Protein 6DX5 (pdb70)

InterPro domains:
  IPR003323 OTU domain [PS50802] (26-181)
  IPR007099 RNA-directed RNA polymerase, negative-strand RNA virus [PS50525] (2360-2574)
  IPR007322 RNA-dependent RNA polymerase, bunyaviral [PF04196] (2074-2712)
  IPR038765 Papain-like cysteine peptidase superfamily [SSF54001] (25-179)
  IPR049605 RNA-directed RNA polymerase L, OTU domain [cd21880] (5-181)

Radius of gyration: 25.09 Å; Cα contacts (8 Å, |Δi|>4): 614; chains: 2; bounding box: 52×46×84 Å

Nearest PDB structures (foldseek):
  6dx5-assembly1_A-2  TM=1.004E+00  e=1.292E-35  Farallon virus
  6dx2-assembly2_B  TM=9.574E-01  e=2.293E-17  Orthonairovirus khani
  6oar-assembly3_E  TM=8.774E-01  e=1.057E-15  Kupe virus
  5v5g-assembly1_A  TM=8.610E-01  e=1.126E-15  Crimean-Congo hemorrhagic fever virus strain IbAr10200
  6dx3-assembly1_A  TM=8.814E-01  e=4.040E-14  Taggert virus

Structure (mmCIF, N/CA/C/O backbone):
data_6DX5
#
_entry.id   6DX5
#
_cell.length_a   70.276
_cell.length_b   70.276
_cell.length_c   176.258
_cell.angle_alpha   90.00
_cell.angle_beta   90.00
_cell.angle_gamma   90.00
#
_symmetry.space_group_name_H-M   'P 41 21 2'
#
loop_
_entity.id
_entity.type
_entity.pdbx_description
1 polymer 'RNA-dependent RNA polymerase'
2 non-polymer 2,3-DIHYDROXY-1,4-DITHIOBUTANE
3 water water
#
loop_
_atom_site.group_PDB
_atom_site.id
_atom_site.type_symbol
_atom_site.label_atom_id
_atom_site.label_alt_id
_atom_site.label_comp_id
_atom_site.label_asym_id
_atom_site.label_entity_id
_atom_site.label_seq_id
_atom_site.pdbx_PDB_ins_code
_atom_site.Cartn_x
_atom_site.Cartn_y
_atom_site.Cartn_z
_atom_site.occupancy
_atom_site.B_iso_or_equiv
_atom_site.auth_seq_id
_atom_site.auth_comp_id
_atom_site.auth_asym_id
_atom_site.auth_atom_id
_atom_site.pdbx_PDB_model_num
ATOM 1 N N . GLU A 1 2 ? -23.460 37.105 -17.435 1.00 101.64 2 GLU B N 1
ATOM 2 C CA . GLU A 1 2 ? -22.492 37.777 -16.565 1.00 104.15 2 GLU B CA 1
ATOM 3 C C . GLU A 1 2 ? -22.668 37.429 -15.075 1.00 101.10 2 GLU B C 1
ATOM 4 O O . GLU A 1 2 ? -21.702 37.024 -14.415 1.00 89.69 2 GLU B O 1
ATOM 10 N N . ASP A 1 3 ? -23.891 37.602 -14.554 1.00 109.18 3 ASP B N 1
ATOM 11 C CA . ASP A 1 3 ? -24.187 37.401 -13.133 1.00 104.79 3 ASP B CA 1
ATOM 12 C C . ASP A 1 3 ? -24.547 35.940 -12.879 1.00 92.78 3 ASP B C 1
ATOM 13 O O . ASP A 1 3 ? -25.562 35.441 -13.379 1.00 98.48 3 ASP B O 1
ATOM 18 N N . ILE A 1 4 ? -23.710 35.270 -12.101 1.00 77.97 4 ILE B N 1
ATOM 19 C CA . ILE A 1 4 ? -23.844 33.856 -11.779 1.00 73.90 4 ILE B CA 1
ATOM 20 C C . ILE A 1 4 ? -24.360 33.724 -10.353 1.00 74.40 4 ILE B C 1
ATOM 21 O O . ILE A 1 4 ? -23.906 34.447 -9.456 1.00 70.92 4 ILE B O 1
ATOM 26 N N . ASN A 1 5 ? -25.292 32.799 -10.128 1.00 73.99 5 ASN B N 1
ATOM 27 C CA . ASN A 1 5 ? -25.787 32.569 -8.781 1.00 72.32 5 ASN B CA 1
ATOM 28 C C . ASN A 1 5 ? -25.071 31.349 -8.201 1.00 63.49 5 ASN B C 1
ATOM 29 O O . ASN A 1 5 ? -25.178 30.230 -8.713 1.00 60.91 5 ASN B O 1
ATOM 34 N N . TRP A 1 6 ? -24.301 31.597 -7.160 1.00 52.81 6 TRP B N 1
ATOM 35 C CA . TRP A 1 6 ? -23.468 30.610 -6.512 1.00 46.47 6 TRP B CA 1
ATOM 36 C C . TRP A 1 6 ? -24.235 29.994 -5.352 1.00 48.77 6 TRP B C 1
ATOM 37 O O . TRP A 1 6 ? -24.871 30.717 -4.579 1.00 59.53 6 TRP B O 1
ATOM 48 N N . GLN A 1 7 ? -24.202 28.666 -5.250 1.00 55.75 7 GLN B N 1
ATOM 49 C CA . GLN A 1 7 ? -24.818 27.936 -4.148 1.00 60.86 7 GLN B CA 1
ATOM 50 C C . GLN A 1 7 ? -23.730 27.495 -3.186 1.00 57.08 7 GLN B C 1
ATOM 51 O O . GLN A 1 7 ? -22.722 26.918 -3.622 1.00 49.26 7 GLN B O 1
ATOM 57 N N . LEU A 1 8 ? -23.920 27.762 -1.888 1.00 54.54 8 LEU B N 1
ATOM 58 C CA . LEU A 1 8 ? -22.955 27.263 -0.919 1.00 45.23 8 LEU B CA 1
ATOM 59 C C . LEU A 1 8 ? -22.943 25.742 -0.977 1.00 45.81 8 LEU B C 1
ATOM 60 O O . LEU A 1 8 ? -23.977 25.082 -1.110 1.00 54.97 8 LEU B O 1
ATOM 65 N N . PHE A 1 9 ? -21.762 25.187 -0.911 1.00 43.98 9 PHE B N 1
ATOM 66 C CA . PHE A 1 9 ? -21.555 23.776 -1.172 1.00 48.65 9 PHE B CA 1
ATOM 67 C C . PHE A 1 9 ? -20.637 23.149 -0.137 1.00 48.45 9 PHE B C 1
ATOM 68 O O . PHE A 1 9 ? -20.582 21.924 -0.030 1.00 49.82 9 PHE B O 1
ATOM 76 N N . GLY A 1 10 ? -19.929 23.952 0.635 1.00 51.00 10 GLY B N 1
ATOM 77 C CA . GLY A 1 10 ? -19.021 23.492 1.655 1.00 49.56 10 GLY B CA 1
ATOM 78 C C . GLY A 1 10 ? -18.438 24.737 2.294 1.00 38.81 10 GLY B C 1
ATOM 79 O O . GLY A 1 10 ? -18.749 25.867 1.882 1.00 40.91 10 GLY B O 1
ATOM 80 N N . PRO A 1 11 ? -17.583 24.580 3.290 1.00 38.09 11 PRO B N 1
ATOM 81 C CA . PRO A 1 11 ? -17.025 25.778 3.941 1.00 39.95 11 PRO B CA 1
ATOM 82 C C . PRO A 1 11 ? -16.193 26.570 2.929 1.00 40.48 11 PRO B C 1
ATOM 83 O O . PRO A 1 11 ? -15.250 26.040 2.308 1.00 34.91 11 PRO B O 1
ATOM 87 N N . ASN A 1 12 ? -16.603 27.834 2.690 1.00 36.28 12 ASN B N 1
ATOM 88 C CA . ASN A 1 12 ? -15.933 28.712 1.732 1.00 33.51 12 ASN B CA 1
ATOM 89 C C . ASN A 1 12 ? -15.947 28.121 0.315 1.00 34.12 12 ASN B C 1
ATOM 90 O O . ASN A 1 12 ? -15.063 28.412 -0.492 1.00 33.54 12 ASN B O 1
ATOM 95 N N . LEU A 1 13 ? -16.923 27.271 -0.026 1.00 32.35 13 LEU B N 1
ATOM 96 C CA . LEU A 1 13 ? -16.943 26.564 -1.315 1.00 33.57 13 LEU B CA 1
ATOM 97 C C . LEU A 1 13 ? -18.322 26.677 -1.963 1.00 34.83 13 LEU B C 1
ATOM 98 O O . LEU A 1 13 ? -19.343 26.334 -1.346 1.00 38.88 13 LEU B O 1
ATOM 103 N N . TYR A 1 14 ? -18.338 27.147 -3.203 1.00 34.01 14 TYR B N 1
ATOM 104 C CA . TYR A 1 14 ? -19.558 27.433 -3.949 1.00 36.38 14 TYR B CA 1
ATOM 105 C C . TYR A 1 14 ? -19.570 26.652 -5.249 1.00 39.57 14 TYR B C 1
ATOM 106 O O . TYR A 1 14 ? -18.530 26.287 -5.800 1.00 34.59 14 TYR B O 1
ATOM 115 N N . THR A 1 15 ? -20.770 26.420 -5.739 1.00 47.81 15 THR B N 1
ATOM 116 C CA . THR A 1 15 ? -20.963 25.747 -6.998 1.00 47.87 15 THR B CA 1
ATOM 117 C C . THR A 1 15 ? -22.036 26.500 -7.771 1.00 47.95 15 THR B C 1
ATOM 118 O O . THR A 1 15 ? -22.778 27.320 -7.215 1.00 44.54 15 THR B O 1
ATOM 122 N N . SER A 1 16 ? -22.074 26.230 -9.072 1.00 42.21 16 SER B N 1
ATOM 123 C CA . SER A 1 16 ? -23.024 26.858 -9.962 1.00 44.19 16 SER B CA 1
ATOM 124 C C . SER A 1 16 ? -23.214 25.969 -11.188 1.00 45.97 16 SER B C 1
ATOM 125 O O . SER A 1 16 ? -22.295 25.268 -11.630 1.00 42.89 16 SER B O 1
ATOM 128 N N . MET A 1 17 ? -24.430 25.996 -11.720 1.00 52.18 17 MET B N 1
ATOM 129 C CA . MET A 1 17 ? -24.745 25.286 -12.947 1.00 57.14 17 MET B CA 1
ATOM 130 C C . MET A 1 17 ? -24.858 26.230 -14.136 1.00 54.21 17 MET B C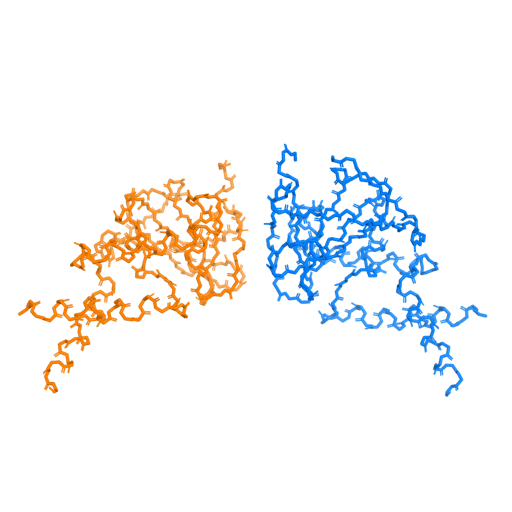 1
ATOM 131 O O . MET A 1 17 ? -25.503 25.899 -15.132 1.00 57.99 17 MET B O 1
ATOM 136 N N . VAL A 1 18 ? -24.234 27.401 -14.041 1.00 48.78 18 VAL B N 1
ATOM 137 C CA . VAL A 1 18 ? -24.114 28.281 -15.183 1.00 54.42 18 VAL B CA 1
ATOM 138 C C . VAL A 1 18 ? -23.344 27.556 -16.287 1.00 57.99 18 VAL B C 1
ATOM 139 O O . VAL A 1 18 ? -22.315 26.912 -16.042 1.00 64.15 18 VAL B O 1
ATOM 143 N N . LYS A 1 19 ? -23.860 27.628 -17.510 1.00 53.93 19 LYS B N 1
ATOM 144 C CA . LYS A 1 19 ? -23.309 26.870 -18.620 1.00 56.75 19 LYS B CA 1
ATOM 145 C C . LYS A 1 19 ? -22.860 27.847 -19.691 1.00 68.75 19 LYS B C 1
ATOM 146 O O . LYS A 1 19 ? -23.647 28.660 -20.187 1.00 76.33 19 LYS B O 1
ATOM 152 N N . ILE A 1 20 ? -21.582 27.773 -20.019 1.00 65.19 20 ILE B N 1
ATOM 153 C CA . ILE A 1 20 ? -20.909 28.729 -20.874 1.00 64.76 20 ILE B CA 1
ATOM 154 C C . ILE A 1 20 ? -19.988 27.945 -21.808 1.00 62.36 20 ILE B C 1
ATOM 155 O O . ILE A 1 20 ? -19.740 26.748 -21.622 1.00 59.04 20 ILE B O 1
ATOM 160 N N . ALA A 1 21 ? -19.552 28.619 -22.874 1.00 57.73 21 ALA B N 1
ATOM 161 C CA . ALA A 1 21 ? -18.361 28.254 -23.614 1.00 50.41 21 ALA B CA 1
ATOM 162 C C . ALA A 1 21 ? -17.187 29.081 -23.076 1.00 48.27 21 ALA B C 1
ATOM 163 O O . ALA A 1 21 ? -17.198 30.315 -23.186 1.00 54.54 21 ALA B O 1
ATOM 165 N N . ILE A 1 22 ? -16.158 28.414 -22.551 1.00 37.10 22 ILE B N 1
ATOM 166 C CA . ILE A 1 22 ? -14.961 29.099 -22.017 1.00 30.26 22 ILE B CA 1
ATOM 167 C C . ILE A 1 22 ? -14.299 30.037 -23.036 1.00 38.07 22 ILE B C 1
ATOM 168 O O . ILE A 1 22 ? -13.975 31.175 -22.662 1.00 34.47 22 ILE B O 1
ATOM 173 N N . PRO A 1 23 ? -14.089 29.664 -24.312 1.00 42.00 23 PRO B N 1
ATOM 174 C CA . PRO A 1 23 ? -13.355 30.584 -25.209 1.00 46.56 23 PRO B CA 1
ATOM 175 C C . PRO A 1 23 ? -14.092 31.887 -25.508 1.00 47.54 23 PRO B C 1
ATOM 176 O O . PRO A 1 23 ? -13.455 32.838 -25.967 1.00 52.24 23 PRO B O 1
ATOM 180 N N . ASP A 1 24 ? -15.396 31.982 -25.235 1.00 45.64 24 ASP B N 1
ATOM 181 C CA . ASP A 1 24 ? -16.116 33.249 -25.389 1.00 51.37 24 ASP B CA 1
ATOM 182 C C . ASP A 1 24 ? -15.800 34.289 -24.309 1.00 50.55 24 ASP B C 1
ATOM 183 O O . ASP A 1 24 ? -16.152 35.456 -24.499 1.00 52.09 24 ASP B O 1
ATOM 188 N N . PHE A 1 25 ? -15.201 33.892 -23.175 1.00 41.84 25 PHE B N 1
ATOM 189 C CA . PHE A 1 25 ? -14.900 34.793 -22.059 1.00 42.02 25 PHE B CA 1
ATOM 190 C C . PHE A 1 25 ? -13.443 34.776 -21.621 1.00 36.61 25 PHE B C 1
ATOM 191 O O . PHE A 1 25 ? -13.001 35.748 -21.004 1.00 39.59 25 PHE B O 1
ATOM 199 N N . PHE A 1 26 ? -12.677 33.725 -21.921 1.00 35.02 26 PHE B N 1
ATOM 200 C CA . PHE A 1 26 ? -11.328 33.576 -21.407 1.00 27.80 26 PHE B CA 1
ATOM 201 C C . PHE A 1 26 ? -10.357 33.206 -22.514 1.00 32.66 26 PHE B C 1
ATOM 202 O O . PHE A 1 26 ? -10.701 32.514 -23.479 1.00 37.19 26 PHE B O 1
ATOM 210 N N . GLU A 1 27 ? -9.122 33.630 -22.338 1.00 30.89 27 GLU B N 1
ATOM 211 C CA . GLU A 1 27 ? -8.026 33.025 -23.063 1.00 30.63 27 GLU B CA 1
ATOM 212 C C . GLU A 1 27 ? -7.438 31.964 -22.132 1.00 28.81 27 GLU B C 1
ATOM 213 O O . GLU A 1 27 ? -7.403 32.143 -20.922 1.00 34.41 27 GLU B O 1
ATOM 219 N N . ARG A 1 28 ? -7.129 30.810 -22.676 1.00 27.16 28 ARG B N 1
ATOM 220 C CA . ARG A 1 28 ? -6.620 29.693 -21.901 1.00 21.87 28 ARG B CA 1
ATOM 221 C C . ARG A 1 28 ? -5.108 29.606 -22.120 1.00 24.02 28 ARG B C 1
ATOM 222 O O . ARG A 1 28 ? -4.628 29.718 -23.270 1.00 31.65 28 ARG B O 1
ATOM 230 N N . ILE A 1 29 ? -4.352 29.449 -21.040 1.00 23.58 29 ILE B N 1
ATOM 231 C CA . ILE A 1 29 ? -2.891 29.366 -21.105 1.00 22.98 29 ILE B CA 1
ATOM 232 C C . ILE A 1 29 ? -2.507 27.963 -20.660 1.00 23.85 29 ILE B C 1
ATOM 233 O O . ILE A 1 29 ? -2.795 27.558 -19.532 1.00 18.86 29 ILE B O 1
ATOM 238 N N . ARG A 1 30 ? -1.928 27.196 -21.580 1.00 25.57 30 ARG B N 1
ATOM 239 C CA . ARG A 1 30 ? -1.528 25.816 -21.300 1.00 23.34 30 ARG B CA 1
ATOM 240 C C . ARG A 1 30 ? -0.281 25.760 -20.432 1.00 22.52 30 ARG B C 1
ATOM 241 O O . ARG A 1 30 ? 0.668 26.509 -20.665 1.00 20.38 30 ARG B O 1
ATOM 249 N N . VAL A 1 31 ? -0.269 24.847 -19.447 1.00 22.93 31 VAL B N 1
ATOM 250 C CA . VAL A 1 31 ? 0.898 24.628 -18.588 1.00 23.88 31 VAL B CA 1
ATOM 251 C C . VAL A 1 31 ? 1.379 23.213 -18.845 1.00 25.75 31 VAL B C 1
ATOM 252 O O . VAL A 1 31 ? 0.686 22.425 -19.477 1.00 24.08 31 VAL B O 1
ATOM 256 N N . LYS A 1 32 ? 2.603 22.907 -18.400 1.00 22.26 32 LYS B N 1
ATOM 257 C CA . LYS A 1 32 ? 3.186 21.585 -18.641 1.00 28.25 32 LYS B CA 1
ATOM 258 C C . LYS A 1 32 ? 2.241 20.480 -18.163 1.00 33.32 32 LYS B C 1
ATOM 259 O O . LYS A 1 32 ? 1.595 20.620 -17.126 1.00 25.89 32 LYS B O 1
ATOM 265 N N . GLY A 1 33 ? 2.130 19.386 -18.933 1.00 34.72 33 GLY B N 1
ATOM 266 C CA . GLY A 1 33 ? 1.213 18.326 -18.540 1.00 32.16 33 GLY B CA 1
ATOM 267 C C . GLY A 1 33 ? 1.792 17.262 -17.609 1.00 34.93 33 GLY B C 1
ATOM 268 O O . GLY A 1 33 ? 1.796 16.082 -17.942 1.00 42.07 33 GLY B O 1
ATOM 269 N N . ASP A 1 34 ? 2.303 17.626 -16.460 1.00 33.63 34 ASP B N 1
ATOM 270 C CA . ASP A 1 34 ? 2.718 16.635 -15.470 1.00 36.88 34 ASP B CA 1
ATOM 271 C C . ASP A 1 34 ? 1.765 16.719 -14.267 1.00 34.38 34 ASP B C 1
ATOM 272 O O . ASP A 1 34 ? 0.732 17.408 -14.320 1.00 38.17 34 ASP B O 1
ATOM 277 N N . GLY A 1 35 ? 2.103 16.015 -13.183 1.00 33.22 35 GLY B N 1
ATOM 278 C CA . GLY A 1 35 ? 1.263 15.980 -11.991 1.00 28.91 35 GLY B CA 1
ATOM 279 C C . GLY A 1 35 ? 1.202 17.290 -11.221 1.00 36.53 35 GLY B C 1
ATOM 280 O O . GLY A 1 35 ? 0.349 17.424 -10.324 1.00 30.79 35 GLY B O 1
ATOM 281 N N . ASN A 1 36 ? 2.080 18.257 -11.552 1.00 32.70 36 ASN B N 1
ATOM 282 C CA . ASN A 1 36 ? 2.077 19.587 -10.931 1.00 27.56 36 ASN B CA 1
ATOM 283 C C . ASN A 1 36 ? 1.240 20.625 -11.691 1.00 22.73 36 ASN B C 1
ATOM 284 O O . ASN A 1 36 ? 1.315 21.821 -11.369 1.00 20.26 36 ASN B O 1
ATOM 289 N N . CYS A 1 37 ? 0.422 20.199 -12.667 1.00 18.95 37 CYS B N 1
ATOM 290 C CA . CYS A 1 37 ? -0.244 21.181 -13.524 1.00 18.82 37 CYS B CA 1
ATOM 291 C C . CYS A 1 37 ? -1.192 22.105 -12.741 1.00 18.59 37 CYS B C 1
ATOM 292 O O . CYS A 1 37 ? -1.302 23.298 -13.095 1.00 22.75 37 CYS B O 1
ATOM 295 N N . PHE A 1 38 ? -1.885 21.613 -11.690 1.00 20.00 38 PHE B N 1
ATOM 296 C CA . PHE A 1 38 ? -2.682 22.544 -10.883 1.00 20.03 38 PHE B CA 1
ATOM 297 C C . PHE A 1 38 ? -1.792 23.609 -10.261 1.00 24.58 38 PHE B C 1
ATOM 298 O O . PHE A 1 38 ? -2.082 24.812 -10.348 1.00 18.41 38 PHE B O 1
ATOM 306 N N . PHE A 1 39 ? -0.696 23.192 -9.621 1.00 18.93 39 PHE B N 1
ATOM 307 C CA . PHE A 1 39 ? 0.201 24.189 -9.031 1.00 18.76 39 PHE B CA 1
ATOM 308 C C . PHE A 1 39 ? 0.735 25.129 -10.102 1.00 20.70 39 PHE B C 1
ATOM 309 O O . PHE A 1 39 ? 0.863 26.338 -9.861 1.00 21.28 39 PHE B O 1
ATOM 317 N N . ARG A 1 40 ? 1.043 24.588 -11.306 1.00 20.99 40 ARG B N 1
ATOM 318 C CA . ARG A 1 40 ? 1.583 25.414 -12.401 1.00 18.95 40 ARG B CA 1
ATOM 319 C C . ARG A 1 40 ? 0.550 26.407 -12.922 1.00 25.37 40 ARG B C 1
ATOM 320 O O . ARG A 1 40 ? 0.877 27.573 -13.233 1.00 17.96 40 ARG B O 1
ATOM 328 N N . ALA A 1 41 ? -0.695 25.951 -13.065 1.00 22.25 41 ALA B N 1
ATOM 329 C CA . ALA A 1 41 ? -1.764 26.856 -13.480 1.00 26.38 41 ALA B CA 1
ATOM 330 C C . ALA A 1 41 ? -1.926 27.982 -12.464 1.00 26.05 41 ALA B C 1
ATOM 331 O O . ALA A 1 41 ? -1.912 29.169 -12.816 1.00 23.10 41 ALA B O 1
ATOM 333 N N . PHE A 1 42 ? -1.979 27.643 -11.182 1.00 21.63 42 PHE B N 1
ATOM 334 C CA . PHE A 1 42 ? -2.160 28.724 -10.218 1.00 18.72 42 PHE B CA 1
ATOM 335 C C . PHE A 1 42 ? -0.908 29.597 -10.183 1.00 21.51 42 PHE B C 1
ATOM 336 O O . PHE A 1 42 ? -1.003 30.828 -10.209 1.00 20.69 42 PHE B O 1
ATOM 344 N N . ALA A 1 43 ? 0.281 28.997 -10.214 1.00 19.99 43 ALA B N 1
ATOM 345 C CA . ALA A 1 43 ? 1.470 29.841 -10.199 1.00 18.28 43 ALA B CA 1
ATOM 346 C C . ALA A 1 43 ? 1.496 30.785 -11.418 1.00 21.43 43 ALA B C 1
ATOM 347 O O . ALA A 1 43 ? 1.928 31.946 -11.326 1.00 25.76 43 ALA B O 1
ATOM 349 N N . TYR A 1 44 ? 1.019 30.324 -12.567 1.00 19.47 44 TYR B N 1
ATOM 350 C CA . TYR A 1 44 ? 1.020 31.208 -13.724 1.00 17.25 44 TYR B CA 1
ATOM 351 C C . TYR A 1 44 ? 0.143 32.432 -13.482 1.00 22.41 44 TYR B C 1
ATOM 352 O O . TYR A 1 44 ? 0.552 33.564 -13.781 1.00 20.87 44 TYR B O 1
ATOM 361 N N . LEU A 1 45 ? -1.070 32.237 -12.924 1.00 19.04 45 LEU B N 1
ATOM 362 C CA . LEU A 1 45 ? -1.952 33.386 -12.701 1.00 24.20 45 LEU B CA 1
ATOM 363 C C . LEU A 1 45 ? -1.450 34.249 -11.563 1.00 30.12 45 LEU B C 1
ATOM 364 O O . LEU A 1 45 ? -1.507 35.478 -11.638 1.00 28.32 45 LEU B O 1
ATOM 369 N N . PHE A 1 46 ? -0.965 33.618 -10.493 1.00 22.20 46 PHE B N 1
ATOM 370 C CA . PHE A 1 46 ? -0.722 34.355 -9.279 1.00 21.38 46 PHE B CA 1
ATOM 371 C C . PHE A 1 46 ? 0.649 35.025 -9.307 1.00 27.22 46 PHE B C 1
ATOM 372 O O . PHE A 1 46 ? 0.783 36.166 -8.847 1.00 26.83 46 PHE B O 1
ATOM 380 N N . PHE A 1 47 ? 1.687 34.313 -9.784 1.00 29.19 47 PHE B N 1
ATOM 381 C CA . PHE A 1 47 ? 3.065 34.828 -9.819 1.00 25.19 47 PHE B CA 1
ATOM 382 C C . PHE A 1 47 ? 3.575 35.093 -11.243 1.00 30.16 47 PHE B C 1
ATOM 383 O O . PHE A 1 47 ? 4.776 35.346 -11.419 1.00 29.30 47 PHE B O 1
ATOM 391 N N . ASP A 1 48 ? 2.727 34.952 -12.261 1.00 25.05 48 ASP B N 1
ATOM 392 C CA . ASP A 1 48 ? 3.097 35.189 -13.660 1.00 33.78 48 ASP B CA 1
ATOM 393 C C . ASP A 1 48 ? 4.170 34.245 -14.160 1.00 31.40 48 ASP B C 1
ATOM 394 O O . ASP A 1 48 ? 4.841 34.541 -15.165 1.00 29.56 48 ASP B O 1
ATOM 399 N N . THR A 1 49 ? 4.357 33.105 -13.495 1.00 25.14 49 THR B N 1
ATOM 400 C CA . THR A 1 49 ? 5.219 32.087 -14.082 1.00 26.66 49 THR B CA 1
ATOM 401 C C . THR A 1 49 ? 4.847 30.723 -13.529 1.00 31.07 49 THR B C 1
ATOM 402 O O . THR A 1 49 ? 4.651 30.572 -12.323 1.00 27.36 49 THR B O 1
ATOM 406 N N . GLU A 1 50 ? 4.800 29.720 -14.401 1.00 23.27 50 GLU B N 1
ATOM 407 C CA . GLU A 1 50 ? 4.530 28.382 -13.905 1.00 23.19 50 GLU B CA 1
ATOM 408 C C . GLU A 1 50 ? 5.742 27.780 -13.185 1.00 27.57 50 GLU B C 1
ATOM 409 O O . GLU A 1 50 ? 5.617 26.747 -12.494 1.00 26.40 50 GLU B O 1
ATOM 415 N N . GLU A 1 51 ? 6.896 28.446 -13.224 1.00 23.91 51 GLU B N 1
ATOM 416 C CA . GLU A 1 51 ? 8.035 27.889 -12.502 1.00 31.85 51 GLU B CA 1
ATOM 417 C C . GLU A 1 51 ? 7.995 28.161 -10.989 1.00 28.47 51 GLU B C 1
ATOM 418 O O . GLU A 1 51 ? 8.732 27.518 -10.246 1.00 30.46 51 GLU B O 1
ATOM 424 N N . MET A 1 52 ? 7.089 28.995 -10.496 1.00 28.45 52 MET B N 1
ATOM 425 C CA . MET A 1 52 ? 6.851 29.072 -9.068 1.00 26.68 52 MET B CA 1
ATOM 426 C C . MET A 1 52 ? 5.823 28.068 -8.586 1.00 25.37 52 MET B C 1
ATOM 427 O O . MET A 1 52 ? 5.259 28.233 -7.491 1.00 25.47 52 MET B O 1
ATOM 432 N N . TRP A 1 53 ? 5.577 27.001 -9.360 1.00 21.45 53 TRP B N 1
ATOM 433 C CA . TRP A 1 53 ? 4.633 25.989 -8.888 1.00 25.19 53 TRP B CA 1
ATOM 434 C C . TRP A 1 53 ? 5.060 25.395 -7.538 1.00 24.61 53 TRP B C 1
ATOM 435 O O . TRP A 1 53 ? 4.212 24.919 -6.771 1.00 21.28 53 TRP B O 1
ATOM 446 N N . ASP A 1 54 ? 6.363 25.327 -7.279 1.00 25.85 54 ASP B N 1
ATOM 447 C CA . ASP A 1 54 ? 6.883 24.685 -6.077 1.00 21.68 54 ASP B CA 1
ATOM 448 C C . ASP A 1 54 ? 6.631 25.543 -4.849 1.00 26.74 54 ASP B C 1
ATOM 449 O O . ASP A 1 54 ? 6.362 25.006 -3.759 1.00 25.55 54 ASP B O 1
ATOM 454 N N . THR A 1 55 ? 6.737 26.872 -5.004 1.00 23.82 55 THR B N 1
ATOM 455 C CA . THR A 1 55 ? 6.345 27.785 -3.931 1.00 21.74 55 THR B CA 1
ATOM 456 C C . THR A 1 55 ? 4.842 27.702 -3.675 1.00 26.43 55 THR B C 1
ATOM 457 O O . THR A 1 55 ? 4.382 27.764 -2.531 1.00 25.11 55 THR B O 1
ATOM 461 N N . VAL A 1 56 ? 4.062 27.537 -4.736 1.00 23.10 56 VAL B N 1
ATOM 462 C CA . VAL A 1 56 ? 2.625 27.353 -4.575 1.00 22.64 56 VAL B CA 1
ATOM 463 C C . VAL A 1 56 ? 2.353 26.055 -3.816 1.00 26.26 56 VAL B C 1
ATOM 464 O O . VAL A 1 56 ? 1.558 26.015 -2.873 1.00 23.18 56 VAL B O 1
ATOM 468 N N . LYS A 1 57 ? 3.008 24.964 -4.226 1.00 18.80 57 LYS B N 1
ATOM 469 C CA . LYS A 1 57 ? 2.834 23.720 -3.518 1.00 19.70 57 LYS B CA 1
ATOM 470 C C . LYS A 1 57 ? 3.233 23.886 -2.038 1.00 27.82 57 LYS B C 1
ATOM 471 O O . LYS A 1 57 ? 2.504 23.455 -1.136 1.00 23.41 57 LYS B O 1
ATOM 477 N N . GLY A 1 58 ? 4.414 24.473 -1.791 1.00 24.85 58 GLY B N 1
ATOM 478 C CA . GLY A 1 58 ? 4.884 24.690 -0.423 1.00 24.16 58 GLY B CA 1
ATOM 479 C C . GLY A 1 58 ? 3.904 25.538 0.378 1.00 25.31 58 GLY B C 1
ATOM 480 O O . GLY A 1 58 ? 3.700 25.309 1.567 1.00 24.49 58 GLY B O 1
ATOM 481 N N . THR A 1 59 ? 3.247 26.500 -0.278 1.00 23.35 59 THR B N 1
ATOM 482 C CA . THR A 1 59 ? 2.244 27.308 0.400 1.00 20.18 59 THR B CA 1
ATOM 483 C C . THR A 1 59 ? 1.071 26.454 0.841 1.00 23.78 59 THR B C 1
ATOM 484 O O . THR A 1 59 ? 0.642 26.521 1.999 1.00 29.19 59 THR B O 1
ATOM 488 N N . ALA A 1 60 ? 0.586 25.599 -0.052 1.00 22.11 60 ALA B N 1
ATOM 489 C CA . ALA A 1 60 ? -0.567 24.775 0.254 1.00 18.55 60 ALA B CA 1
ATOM 490 C C . ALA A 1 60 ? -0.258 23.827 1.393 1.00 18.72 60 ALA B C 1
ATOM 491 O O . ALA A 1 60 ? -1.012 23.752 2.364 1.00 23.70 60 ALA B O 1
ATOM 493 N N . LEU A 1 61 ? 0.885 23.149 1.333 1.00 22.13 61 LEU B N 1
ATOM 494 C CA . LEU A 1 61 ? 1.203 22.164 2.366 1.00 24.60 61 LEU B CA 1
ATOM 495 C C . LEU A 1 61 ? 1.548 22.841 3.699 1.00 28.08 61 LEU B C 1
ATOM 496 O O . LEU A 1 61 ? 1.223 22.309 4.781 1.00 23.67 61 LEU B O 1
ATOM 501 N N . GLY A 1 62 ? 2.226 23.990 3.667 1.00 23.64 62 GLY B N 1
ATOM 502 C CA . GLY A 1 62 ? 2.517 24.668 4.933 1.00 27.97 62 GLY B CA 1
ATOM 503 C C . GLY A 1 62 ? 1.232 25.133 5.600 1.00 30.11 62 GLY B C 1
ATOM 504 O O . GLY A 1 62 ? 1.069 25.021 6.813 1.00 28.29 62 GLY B O 1
ATOM 505 N N . TYR A 1 63 ? 0.290 25.639 4.791 1.00 29.22 63 TYR B N 1
ATOM 506 C CA . TYR A 1 63 ? -1.030 25.971 5.294 1.00 27.50 63 TYR B CA 1
ATOM 507 C C . TYR A 1 63 ? -1.693 24.758 5.943 1.00 27.42 63 TYR B C 1
ATOM 508 O O . TYR A 1 63 ? -2.323 24.882 7.014 1.00 22.91 63 TYR B O 1
ATOM 517 N N . ALA A 1 64 ? -1.622 23.591 5.287 1.00 21.06 64 ALA B N 1
ATOM 518 C CA . ALA A 1 64 ? -2.263 22.411 5.866 1.00 26.86 64 ALA B CA 1
ATOM 519 C C . ALA A 1 64 ? -1.648 22.016 7.219 1.00 23.46 64 ALA B C 1
ATOM 520 O O . ALA A 1 64 ? -2.373 21.619 8.134 1.00 29.62 64 ALA B O 1
ATOM 522 N N . ARG A 1 65 ? -0.320 22.122 7.374 1.00 27.95 65 ARG B N 1
ATOM 523 C CA . ARG A 1 65 ? 0.331 21.797 8.649 1.00 31.22 65 ARG B CA 1
ATOM 524 C C . ARG A 1 65 ? -0.220 22.661 9.778 1.00 34.95 65 ARG B C 1
ATOM 525 O O . ARG A 1 65 ? -0.377 22.209 10.914 1.00 32.80 65 ARG B O 1
ATOM 533 N N . GLN A 1 66 ? -0.509 23.907 9.480 1.00 35.64 66 GLN B N 1
ATOM 534 C CA . GLN A 1 66 ? -0.924 24.859 10.491 1.00 37.00 66 GLN B CA 1
ATOM 535 C C . GLN A 1 66 ? -2.443 24.921 10.674 1.00 39.67 66 GLN B C 1
ATOM 536 O O . GLN A 1 66 ? -2.903 25.320 11.742 1.00 33.87 66 GLN B O 1
ATOM 542 N N . HIS A 1 67 ? -3.225 2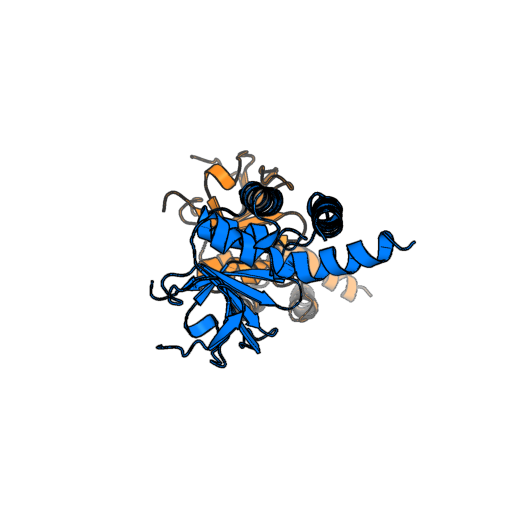4.534 9.662 1.00 29.64 67 HIS B N 1
ATOM 543 C CA . HIS A 1 67 ? -4.672 24.724 9.653 1.00 34.51 67 HIS B CA 1
ATOM 544 C C . HIS A 1 67 ? -5.384 23.459 9.247 1.00 31.79 67 HIS B C 1
ATOM 545 O O . HIS A 1 67 ? -6.359 23.485 8.494 1.00 30.52 67 HIS B O 1
ATOM 552 N N . TRP A 1 68 ? -4.896 22.328 9.743 1.00 30.94 68 TRP B N 1
ATOM 553 C CA . TRP A 1 68 ? -5.388 21.047 9.265 1.00 34.34 68 TRP B CA 1
ATOM 554 C C . TRP A 1 68 ? -6.902 20.977 9.379 1.00 30.72 68 TRP B C 1
ATOM 555 O O . TRP A 1 68 ? -7.574 20.485 8.469 1.00 34.43 68 TRP B O 1
ATOM 566 N N . SER A 1 69 ? -7.469 21.574 10.422 1.00 29.93 69 SER B N 1
ATOM 567 C CA . SER A 1 69 ? -8.900 21.395 10.616 1.00 35.12 69 SER B CA 1
ATOM 568 C C . SER A 1 69 ? -9.732 22.225 9.643 1.00 35.43 69 SER B C 1
ATOM 569 O O . SER A 1 69 ? -10.947 22.021 9.588 1.00 40.16 69 SER B O 1
ATOM 572 N N . GLU A 1 70 ? -9.125 23.135 8.873 1.00 35.35 70 GLU B N 1
ATOM 573 C CA . GLU A 1 70 ? -9.836 23.902 7.855 1.00 35.30 70 GLU B CA 1
ATOM 574 C C . GLU A 1 70 ? -9.657 23.302 6.467 1.00 34.60 70 GLU B C 1
ATOM 575 O O . GLU A 1 70 ? -10.262 23.794 5.507 1.00 34.78 70 GLU B O 1
ATOM 581 N N . CYS A 1 71 ? -8.867 22.233 6.349 1.00 28.13 71 CYS B N 1
ATOM 582 C CA . CYS A 1 71 ? -8.622 21.570 5.068 1.00 28.57 71 CYS B CA 1
ATOM 583 C C . CYS A 1 71 ? -9.704 20.524 4.856 1.00 27.75 71 CYS B C 1
ATOM 584 O O . CYS A 1 71 ? -9.453 19.311 4.889 1.00 31.19 71 CYS B O 1
ATOM 587 N N . HIS A 1 72 ? -10.930 21.025 4.611 1.00 25.71 72 HIS B N 1
ATOM 588 C CA . HIS A 1 72 ? -12.100 20.158 4.673 1.00 29.32 72 HIS B CA 1
ATOM 589 C C . HIS A 1 72 ? -12.030 19.042 3.648 1.00 34.92 72 HIS B C 1
ATOM 590 O O . HIS A 1 72 ? -12.335 17.893 3.972 1.00 27.12 72 HIS B O 1
ATOM 597 N N . GLY A 1 73 ? -11.627 19.351 2.410 1.00 34.74 73 GLY B N 1
ATOM 598 C CA . GLY A 1 73 ? -11.544 18.306 1.399 1.00 32.09 73 GLY B CA 1
ATOM 599 C C . GLY A 1 73 ? -10.550 17.222 1.794 1.00 35.86 73 GLY B C 1
ATOM 600 O O . GLY A 1 73 ? -10.886 16.041 1.850 1.00 34.14 73 GLY B O 1
ATOM 601 N N . ALA A 1 74 ? -9.308 17.612 2.104 1.00 33.06 74 ALA B N 1
ATOM 602 C CA . ALA A 1 74 ? -8.297 16.591 2.366 1.00 30.60 74 ALA B CA 1
ATOM 603 C C . ALA A 1 74 ? -8.542 15.877 3.700 1.00 30.00 74 ALA B C 1
ATOM 604 O O . ALA A 1 74 ? -8.392 14.650 3.784 1.00 28.47 74 ALA B O 1
ATOM 606 N N . LYS A 1 75 ? -8.938 16.614 4.747 1.00 27.93 75 LYS B N 1
ATOM 607 C CA . LYS A 1 75 ? -9.082 15.988 6.057 1.00 31.90 75 LYS B CA 1
ATOM 608 C C . LYS A 1 75 ? -10.212 14.986 6.055 1.00 33.40 75 LYS B C 1
ATOM 609 O O . LYS A 1 75 ? -10.165 14.008 6.804 1.00 39.08 75 LYS B O 1
ATOM 615 N N . GLY A 1 76 ? -11.237 15.194 5.239 1.00 36.23 76 GLY B N 1
ATOM 616 C CA . GLY A 1 76 ? -12.277 14.188 5.145 1.00 34.95 76 GLY B CA 1
ATOM 617 C C . GLY A 1 76 ? -11.688 12.842 4.799 1.00 39.29 76 GLY B C 1
ATOM 618 O O . GLY A 1 76 ? -12.045 11.823 5.392 1.00 45.02 76 GLY B O 1
ATOM 619 N N . VAL A 1 77 ? -10.722 12.825 3.884 1.00 36.83 77 VAL B N 1
ATOM 620 C CA . VAL A 1 77 ? -10.135 11.555 3.449 1.00 45.02 77 VAL B CA 1
ATOM 621 C C . VAL A 1 77 ? -9.130 11.044 4.482 1.00 45.96 77 VAL B C 1
ATOM 622 O O . VAL A 1 77 ? -9.294 9.934 5.021 1.00 38.32 77 VAL B O 1
ATOM 626 N N . TYR A 1 78 ? -8.107 11.876 4.822 1.00 34.50 78 TYR B N 1
ATOM 627 C CA . TYR A 1 78 ? -6.972 11.348 5.583 1.00 33.75 78 TYR B CA 1
ATOM 628 C C . TYR A 1 78 ? -7.260 11.126 7.065 1.00 34.28 78 TYR B C 1
ATOM 629 O O . TYR A 1 78 ? -6.651 10.232 7.669 1.00 38.77 78 TYR B O 1
ATOM 638 N N . ASN A 1 79 ? -8.155 11.916 7.680 1.00 39.37 79 ASN B N 1
ATOM 639 C CA . ASN A 1 79 ? -8.567 11.639 9.064 1.00 39.33 79 ASN B CA 1
ATOM 640 C C . ASN A 1 79 ? -9.358 10.350 9.158 1.00 40.05 79 ASN B C 1
ATOM 641 O O . ASN A 1 79 ? -9.283 9.641 10.179 1.00 42.08 79 ASN B O 1
ATOM 646 N N . TYR A 1 80 ? -10.153 10.032 8.127 1.00 38.46 80 TYR B N 1
ATOM 647 C CA . TYR A 1 80 ? -10.823 8.746 8.152 1.00 41.69 80 TYR B CA 1
ATOM 648 C C . TYR A 1 80 ? -9.818 7.614 7.996 1.00 51.56 80 TYR B C 1
ATOM 649 O O . TYR A 1 80 ? -9.924 6.591 8.685 1.00 48.68 80 TYR B O 1
ATOM 658 N N . ARG A 1 81 ? -8.804 7.792 7.133 1.00 42.59 81 ARG B N 1
ATOM 659 C CA . ARG A 1 81 ? -7.832 6.712 6.963 1.00 46.46 81 ARG B CA 1
ATOM 660 C C . ARG A 1 81 ? -6.981 6.519 8.204 1.00 52.51 81 ARG B C 1
ATOM 661 O O . ARG A 1 81 ? -6.608 5.384 8.527 1.00 52.50 81 ARG B O 1
ATOM 669 N N . ALA A 1 82 ? -6.624 7.618 8.882 1.00 43.84 82 ALA B N 1
ATOM 670 C CA . ALA A 1 82 ? -5.904 7.508 10.141 1.00 45.35 82 ALA B CA 1
ATOM 671 C C . ALA A 1 82 ? -6.698 6.710 11.164 1.00 49.21 82 ALA B C 1
ATOM 672 O O . ALA A 1 82 ? -6.155 5.810 11.809 1.00 56.62 82 ALA B O 1
ATOM 674 N N . GLU A 1 83 ? -7.987 7.015 11.327 1.00 48.34 83 GLU B N 1
ATOM 675 C CA . GLU A 1 83 ? -8.759 6.353 12.373 1.00 59.18 83 GLU B CA 1
ATOM 676 C C . GLU A 1 83 ? -9.023 4.879 12.078 1.00 62.32 83 GLU B C 1
ATOM 677 O O . GLU A 1 83 ? -9.343 4.135 13.004 1.00 63.58 83 GLU B O 1
ATOM 683 N N . ASN A 1 84 ? -8.892 4.434 10.824 1.00 65.31 84 ASN B N 1
ATOM 684 C CA . ASN A 1 84 ? -8.935 3.008 10.522 1.00 68.72 84 ASN B CA 1
ATOM 685 C C . ASN A 1 84 ? -7.569 2.352 10.572 1.00 72.60 84 ASN B C 1
ATOM 686 O O . ASN A 1 84 ? -7.493 1.138 10.765 1.00 83.09 84 ASN B O 1
ATOM 691 N N . GLU A 1 85 ? -6.493 3.120 10.418 1.00 69.58 85 GLU B N 1
ATOM 692 C CA . GLU A 1 85 ? -5.170 2.594 10.733 1.00 75.71 85 GLU B CA 1
ATOM 693 C C . GLU A 1 85 ? -5.053 2.264 12.222 1.00 86.60 85 GLU B C 1
ATOM 694 O O . GLU A 1 85 ? -4.467 1.235 12.604 1.00 96.42 85 GLU B O 1
ATOM 700 N N . ILE A 1 86 ? -5.640 3.115 13.075 1.00 82.92 86 ILE B N 1
ATOM 701 C CA . ILE A 1 86 ? -5.481 2.991 14.522 1.00 81.31 86 ILE B CA 1
ATOM 702 C C . ILE A 1 86 ? -6.2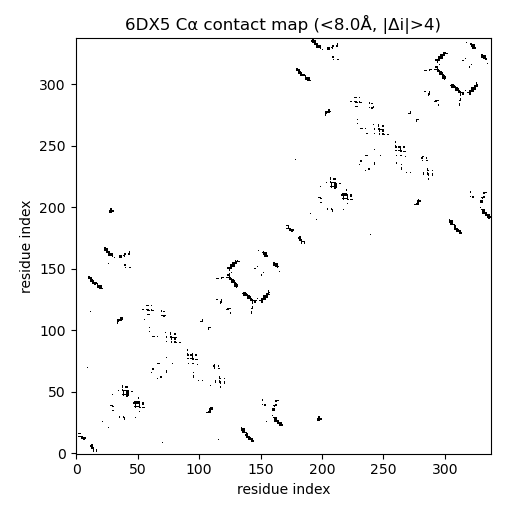20 1.761 15.048 1.00 87.31 86 ILE B C 1
ATOM 703 O O . ILE A 1 86 ? -5.702 1.031 15.904 1.00 92.61 86 ILE B O 1
ATOM 708 N N . LYS A 1 87 ? -7.418 1.484 14.515 1.00 86.45 87 LYS B N 1
ATOM 709 C CA . LYS A 1 87 ? -8.168 0.292 14.901 1.00 92.30 87 LYS B CA 1
ATOM 710 C C . LYS A 1 87 ? -7.464 -1.011 14.537 1.00 102.41 87 LYS B C 1
ATOM 711 O O . LYS A 1 87 ? -7.964 -2.078 14.912 1.00 112.96 87 LYS B O 1
ATOM 717 N N . SER A 1 88 ? -6.339 -0.960 13.824 1.00 86.97 88 SER B N 1
ATOM 718 C CA . SER A 1 88 ? -5.635 -2.171 13.396 1.00 90.67 88 SER B CA 1
ATOM 719 C C . SER A 1 88 ? -4.301 -2.348 14.131 1.00 93.62 88 SER B C 1
ATOM 720 O O . SER A 1 88 ? -4.000 -1.628 15.093 1.00 92.78 88 SER B O 1
ATOM 723 N N . THR A 1 102 ? -10.176 11.805 19.871 1.00 99.73 102 THR B N 1
ATOM 724 C CA . THR A 1 102 ? -10.583 12.574 18.686 1.00 100.03 102 THR B CA 1
ATOM 725 C C . THR A 1 102 ? -9.400 13.365 18.096 1.00 95.59 102 THR B C 1
ATOM 726 O O . THR A 1 102 ? -9.488 13.972 17.017 1.00 83.22 102 THR B O 1
ATOM 730 N N . GLU A 1 103 ? -8.282 13.309 18.811 1.00 97.60 103 GLU B N 1
ATOM 731 C CA . GLU A 1 103 ? -7.150 14.219 18.661 1.00 88.47 103 GLU B CA 1
ATOM 732 C C . GLU A 1 103 ? -5.886 13.542 18.144 1.00 76.04 103 GLU B C 1
ATOM 733 O O . GLU A 1 103 ? -5.172 14.118 17.313 1.00 69.01 103 GLU B O 1
ATOM 739 N N . ASN A 1 104 ? -5.587 12.331 18.622 1.00 74.63 104 ASN B N 1
ATOM 740 C CA . ASN A 1 104 ? -4.561 11.496 18.012 1.00 69.11 104 ASN B CA 1
ATOM 741 C C . ASN A 1 104 ? -4.907 11.186 16.556 1.00 67.62 104 ASN B C 1
ATOM 742 O O . ASN A 1 104 ? -4.009 11.039 15.713 1.00 56.70 104 ASN B O 1
ATOM 747 N N . VAL A 1 105 ? -6.205 11.102 16.246 1.00 57.85 105 VAL B N 1
ATOM 748 C CA . VAL A 1 105 ? -6.648 10.762 14.903 1.00 54.59 105 VAL B CA 1
ATOM 749 C C . VAL A 1 105 ? -6.263 11.858 13.921 1.00 57.19 105 VAL B C 1
ATOM 750 O O . VAL A 1 105 ? -5.621 11.597 12.899 1.00 49.63 105 VAL B O 1
ATOM 754 N N . THR A 1 106 ? -6.647 13.098 14.219 1.00 52.10 106 THR B N 1
ATOM 755 C CA . THR A 1 106 ? -6.419 14.165 13.259 1.00 49.72 106 THR B CA 1
ATOM 756 C C . THR A 1 106 ? -4.934 14.461 13.094 1.00 53.29 106 THR B C 1
ATOM 757 O O . THR A 1 106 ? -4.504 14.797 11.997 1.00 50.07 106 THR B O 1
ATOM 761 N N . ARG A 1 107 ? -4.121 14.286 14.133 1.00 41.17 107 ARG B N 1
ATOM 762 C CA . ARG A 1 107 ? -2.682 14.414 13.941 1.00 43.83 107 ARG B CA 1
ATOM 763 C C . ARG A 1 107 ? -2.150 13.344 12.993 1.00 41.59 107 ARG B C 1
ATOM 764 O O . ARG A 1 107 ? -1.329 13.625 12.109 1.00 38.98 107 ARG B O 1
ATOM 772 N N . ARG A 1 108 ? -2.586 12.102 13.177 1.00 39.06 108 ARG B N 1
ATOM 773 C CA . ARG A 1 108 ? -2.236 11.058 12.220 1.00 40.94 108 ARG B CA 1
ATOM 774 C C . ARG A 1 108 ? -2.744 11.380 10.818 1.00 36.66 108 ARG B C 1
ATOM 775 O O . ARG A 1 108 ? -2.065 11.079 9.828 1.00 37.75 108 ARG B O 1
ATOM 783 N N . GLY A 1 109 ? -3.952 11.959 10.706 1.00 37.51 109 GLY B N 1
ATOM 784 C CA . GLY A 1 109 ? -4.519 12.230 9.383 1.00 28.41 109 GLY B CA 1
ATOM 785 C C . GLY A 1 109 ? -3.665 13.211 8.611 1.00 33.28 109 GLY B C 1
ATOM 786 O O . GLY A 1 109 ? -3.367 13.014 7.429 1.00 32.33 109 GLY B O 1
ATOM 787 N N . LEU A 1 110 ? -3.228 14.270 9.279 1.00 29.87 110 LEU B N 1
ATOM 788 C CA . LEU A 1 110 ? -2.354 15.237 8.628 1.00 30.36 110 LEU B CA 1
ATOM 789 C C . LEU A 1 110 ? -1.049 14.593 8.193 1.00 31.49 110 LEU B C 1
ATOM 790 O O . LEU A 1 110 ? -0.584 14.835 7.075 1.00 35.90 110 LEU B O 1
ATOM 795 N N . ASP A 1 111 ? -0.449 13.757 9.053 1.00 36.89 111 ASP B N 1
ATOM 796 C CA . ASP A 1 111 ? 0.796 13.083 8.668 1.00 38.26 111 ASP B CA 1
ATOM 797 C C . ASP A 1 111 ? 0.603 12.160 7.452 1.00 42.87 111 ASP B C 1
ATOM 798 O O . ASP A 1 111 ? 1.487 12.085 6.587 1.00 38.48 111 ASP B O 1
ATOM 803 N N . LEU A 1 112 ? -0.537 11.449 7.368 1.00 33.14 112 LEU B N 1
ATOM 804 C CA . LEU A 1 112 ? -0.801 10.659 6.175 1.00 36.71 112 LEU B CA 1
ATOM 805 C C . LEU A 1 112 ? -0.915 11.556 4.939 1.00 41.23 112 LEU B C 1
ATOM 806 O O . LEU A 1 112 ? -0.358 11.240 3.881 1.00 43.09 112 LEU B O 1
ATOM 811 N N . TYR A 1 113 ? -1.631 12.678 5.056 1.00 41.45 113 TYR B N 1
ATOM 812 C CA . TYR A 1 113 ? -1.748 13.599 3.931 1.00 34.96 113 TYR B CA 1
ATOM 813 C C . TYR A 1 113 ? -0.371 14.051 3.467 1.00 31.04 113 TYR B C 1
ATOM 814 O O . TYR A 1 113 ? -0.059 13.986 2.276 1.00 27.34 113 TYR B O 1
ATOM 823 N N . LEU A 1 114 ? 0.463 14.530 4.397 1.00 30.27 114 LEU B N 1
ATOM 824 C CA . LEU A 1 114 ? 1.793 15.008 4.039 1.00 26.66 114 LEU B CA 1
ATOM 825 C C . LEU A 1 114 ? 2.638 13.904 3.403 1.00 35.72 114 LEU B C 1
ATOM 826 O O . LEU A 1 114 ? 3.425 14.174 2.488 1.00 38.61 114 LEU B O 1
ATOM 831 N N . GLU A 1 115 ? 2.512 12.658 3.875 1.00 32.56 115 GLU B N 1
ATOM 832 C CA . GLU A 1 115 ? 3.278 11.568 3.259 1.00 44.06 115 GLU B CA 1
ATOM 833 C C . GLU A 1 115 ? 2.955 11.418 1.772 1.00 44.92 115 GLU B C 1
ATOM 834 O O . GLU A 1 115 ? 3.862 11.193 0.957 1.00 48.00 115 GLU B O 1
ATOM 840 N N . ASP A 1 116 ? 1.674 11.536 1.395 1.00 38.43 116 ASP B N 1
ATOM 841 C CA . ASP A 1 116 ? 1.337 11.505 -0.025 1.00 37.48 116 ASP B CA 1
ATOM 842 C C . ASP A 1 116 ? 1.731 12.803 -0.697 1.00 33.90 116 ASP B C 1
ATOM 843 O O . ASP A 1 116 ? 2.365 12.795 -1.767 1.00 35.52 116 ASP B O 1
ATOM 848 N N . ALA A 1 117 ? 1.357 13.933 -0.091 1.00 25.99 117 ALA B N 1
ATOM 849 C CA . ALA A 1 117 ? 1.432 15.205 -0.802 1.00 27.34 117 ALA B CA 1
ATOM 850 C C . ALA A 1 117 ? 2.867 15.640 -1.051 1.00 25.66 117 ALA B C 1
ATOM 851 O O . ALA A 1 117 ? 3.142 16.300 -2.058 1.00 27.24 117 ALA B O 1
ATOM 853 N N . THR A 1 118 ? 3.801 15.271 -0.187 1.00 35.73 118 THR B N 1
ATOM 854 C CA . THR A 1 118 ? 5.157 15.760 -0.366 1.00 34.54 118 THR B CA 1
ATOM 855 C C . THR A 1 118 ? 5.920 14.965 -1.414 1.00 37.29 118 THR B C 1
ATOM 856 O O . THR A 1 118 ? 6.965 15.430 -1.872 1.00 44.78 118 THR B O 1
ATOM 860 N N . LYS A 1 119 ? 5.427 13.804 -1.823 1.00 36.63 119 LYS B N 1
ATOM 861 C CA . LYS A 1 119 ? 6.060 13.066 -2.917 1.00 45.21 119 LYS B CA 1
ATOM 862 C C . LYS A 1 119 ? 6.137 13.928 -4.173 1.00 35.64 119 LYS B C 1
ATOM 863 O O . LYS A 1 119 ? 5.242 14.730 -4.446 1.00 39.70 119 LYS B O 1
ATOM 869 N N . GLU A 1 120 ? 7.200 13.734 -4.971 1.00 45.28 120 GLU B N 1
ATOM 870 C CA . GLU A 1 120 ? 7.314 14.472 -6.235 1.00 46.10 120 GLU B CA 1
ATOM 871 C C . GLU A 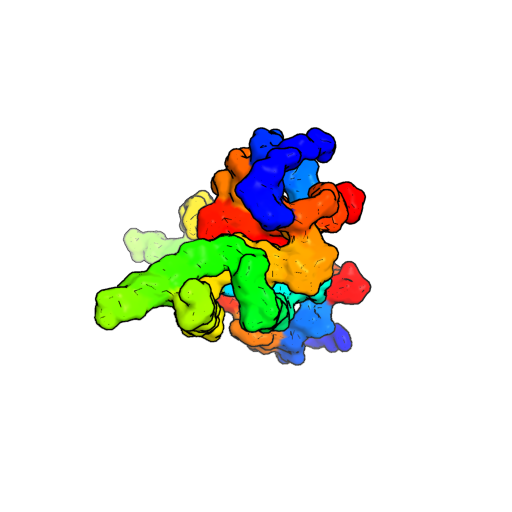1 120 ? 6.239 14.055 -7.236 1.00 46.88 120 GLU B C 1
ATOM 872 O O . GLU A 1 120 ? 5.863 14.851 -8.102 1.00 40.61 120 GLU B O 1
ATOM 878 N N . GLY A 1 121 ? 5.751 12.810 -7.154 1.00 46.44 121 GLY B N 1
ATOM 879 C CA . GLY A 1 121 ? 4.727 12.322 -8.063 1.00 49.33 121 GLY B CA 1
ATOM 880 C C . GLY A 1 121 ? 3.297 12.684 -7.712 1.00 49.33 121 GLY B C 1
ATOM 881 O O . GLY A 1 121 ? 2.362 12.225 -8.372 1.00 47.68 121 GLY B O 1
ATOM 882 N N . TYR A 1 122 ? 3.092 13.518 -6.702 1.00 32.94 122 TYR B N 1
ATOM 883 C CA . TYR A 1 122 ? 1.744 13.832 -6.242 1.00 34.36 122 TYR B CA 1
ATOM 884 C C . TYR A 1 122 ? 1.010 14.741 -7.220 1.00 31.85 122 TYR B C 1
ATOM 885 O O . TYR A 1 122 ? 1.566 15.705 -7.734 1.00 40.73 122 TYR B O 1
ATOM 894 N N . TRP A 1 123 ? -0.259 14.454 -7.441 1.00 27.91 123 TRP B N 1
ATOM 895 C CA . TRP A 1 123 ? -1.113 15.219 -8.329 1.00 27.05 123 TRP B CA 1
ATOM 896 C C . TRP A 1 123 ? -1.912 16.238 -7.519 1.00 29.25 123 TRP B C 1
ATOM 897 O O . TRP A 1 123 ? -2.950 15.902 -6.933 1.00 28.81 123 TRP B O 1
ATOM 908 N N . GLY A 1 124 ? -1.462 17.493 -7.527 1.00 24.38 124 GLY B N 1
ATOM 909 C CA . GLY A 1 124 ? -2.228 18.542 -6.876 1.00 32.34 124 GLY B CA 1
ATOM 910 C C . GLY A 1 124 ? -3.604 18.716 -7.501 1.00 30.27 124 GLY B C 1
ATOM 911 O O . GLY A 1 124 ? -3.840 18.332 -8.641 1.00 27.65 124 GLY B O 1
ATOM 912 N N . GLY A 1 125 ? -4.544 19.301 -6.735 1.00 27.22 125 GLY B N 1
ATOM 913 C CA . GLY A 1 125 ? -5.899 19.481 -7.261 1.00 26.78 125 GLY B CA 1
ATOM 914 C C . GLY A 1 125 ? -6.818 20.242 -6.334 1.00 26.21 125 GLY B C 1
ATOM 915 O O . GLY A 1 125 ? -6.349 21.120 -5.631 1.00 25.30 125 GLY B O 1
ATOM 916 N N . THR A 1 126 ? -8.114 19.896 -6.269 1.00 26.76 126 THR B N 1
ATOM 917 C CA . THR A 1 126 ? -9.055 20.725 -5.503 1.00 22.82 126 THR B CA 1
ATOM 918 C C . THR A 1 126 ? -8.729 20.740 -3.999 1.00 28.07 126 THR B C 1
ATOM 919 O O . THR A 1 126 ? -8.956 21.753 -3.327 1.00 29.29 126 THR B O 1
ATOM 923 N N . ASP A 1 127 ? -8.171 19.657 -3.440 1.00 25.27 127 ASP B N 1
ATOM 924 C CA . ASP A 1 127 ? -7.833 19.713 -2.009 1.00 29.25 127 ASP B CA 1
ATOM 925 C C . ASP A 1 127 ? -6.885 20.865 -1.756 1.00 28.03 127 ASP B C 1
ATOM 926 O O . ASP A 1 127 ? -7.000 21.570 -0.757 1.00 28.01 127 ASP B O 1
ATOM 931 N N . GLU A 1 128 ? -5.980 21.112 -2.685 1.00 23.04 128 GLU B N 1
ATOM 932 C CA . GLU A 1 128 ? -5.035 22.206 -2.511 1.00 22.11 128 GLU B CA 1
ATOM 933 C C . GLU A 1 128 ? -5.608 23.552 -2.984 1.00 24.13 128 GLU B C 1
ATOM 934 O O . GLU A 1 128 ? -5.227 24.586 -2.417 1.00 25.75 128 GLU B O 1
ATOM 940 N N . ALA A 1 129 ? -6.527 23.583 -3.973 1.00 19.09 129 ALA B N 1
ATOM 941 C CA . ALA A 1 129 ? -7.253 24.831 -4.255 1.00 27.45 129 ALA B CA 1
ATOM 942 C C . ALA A 1 129 ? -7.890 25.394 -2.976 1.00 24.26 129 ALA B C 1
ATOM 943 O O . ALA A 1 129 ? -7.835 26.598 -2.715 1.00 24.82 129 ALA B O 1
ATOM 945 N N . GLU A 1 130 ? -8.511 24.543 -2.180 1.00 23.14 130 GLU B N 1
ATOM 946 C CA . GLU A 1 130 ? -9.115 25.018 -0.958 1.00 26.01 130 GLU B CA 1
ATOM 947 C C . GLU A 1 130 ? -8.065 25.631 -0.030 1.00 29.62 130 GLU B C 1
ATOM 948 O O . GLU A 1 130 ? -8.313 26.657 0.627 1.00 25.73 130 GLU B O 1
ATOM 954 N N . MET A 1 131 ? -6.891 25.001 0.060 1.00 23.00 131 MET B N 1
ATOM 955 C CA . MET A 1 131 ? -5.853 25.479 0.972 1.00 22.62 131 MET B CA 1
ATOM 956 C C . MET A 1 131 ? -5.335 26.830 0.515 1.00 25.58 131 MET B C 1
ATOM 957 O O . MET A 1 131 ? -5.191 27.759 1.323 1.00 28.08 131 MET B O 1
ATOM 962 N N . LEU A 1 132 ? -5.038 26.934 -0.795 1.00 23.12 132 LEU B N 1
ATOM 963 C CA . LEU A 1 132 ? -4.481 28.148 -1.359 1.00 20.35 132 LEU B CA 1
ATOM 964 C C . LEU A 1 132 ? -5.450 29.306 -1.198 1.00 23.74 132 LEU B C 1
ATOM 965 O O . LEU A 1 132 ? -5.030 30.427 -0.911 1.00 23.42 132 LEU B O 1
ATOM 970 N N . ALA A 1 133 ? -6.757 29.054 -1.399 1.00 23.13 133 ALA B N 1
ATOM 971 C CA . ALA A 1 133 ? -7.740 30.122 -1.290 1.00 28.26 133 ALA B CA 1
ATOM 972 C C . ALA A 1 133 ? -7.740 30.711 0.119 1.00 25.69 133 ALA B C 1
ATOM 973 O O . ALA A 1 133 ? -7.722 31.940 0.286 1.00 22.12 133 ALA B O 1
ATOM 975 N N . SER A 1 134 ? -7.688 29.846 1.142 1.00 24.98 134 SER B N 1
ATOM 976 C CA . SER A 1 134 ? -7.626 30.329 2.514 1.00 27.45 134 SER B CA 1
ATOM 977 C C . SER A 1 134 ? -6.245 30.876 2.840 1.00 27.40 134 SER B C 1
ATOM 978 O O . SER A 1 134 ? -6.123 31.925 3.479 1.00 30.19 134 SER B O 1
ATOM 981 N N . ALA A 1 135 ? -5.184 30.154 2.455 1.00 27.30 135 ALA B N 1
ATOM 982 C CA . ALA A 1 135 ? -3.840 30.624 2.805 1.00 25.22 135 ALA B CA 1
ATOM 983 C C . ALA A 1 135 ? -3.605 32.022 2.259 1.00 24.20 135 ALA B C 1
ATOM 984 O O . ALA A 1 135 ? -3.059 32.873 2.950 1.00 29.57 135 ALA B O 1
ATOM 986 N N . LEU A 1 136 ? -3.994 32.281 1.001 1.00 27.50 136 LEU B N 1
ATOM 987 C CA . LEU A 1 136 ? -3.632 33.559 0.378 1.00 27.79 136 LEU B CA 1
ATOM 988 C C . LEU A 1 136 ? -4.774 34.558 0.401 1.00 28.00 136 LEU B C 1
ATOM 989 O O . LEU A 1 136 ? -4.597 35.664 -0.089 1.00 26.08 136 LEU B O 1
ATOM 994 N N . ASN A 1 137 ? -5.940 34.196 0.956 1.00 23.28 137 ASN B N 1
ATOM 995 C CA . ASN A 1 137 ? -7.128 35.069 0.965 1.00 29.97 137 ASN B CA 1
ATOM 996 C C . ASN A 1 137 ? -7.565 35.472 -0.451 1.00 28.11 137 ASN B C 1
ATOM 997 O O . ASN A 1 137 ? -7.780 36.646 -0.733 1.00 28.70 137 ASN B O 1
ATOM 1002 N N . VAL A 1 138 ? -7.655 34.498 -1.360 1.00 30.02 138 VAL B N 1
ATOM 1003 C CA . VAL A 1 138 ? -8.070 34.757 -2.735 1.00 29.69 138 VAL B CA 1
ATOM 1004 C C . VAL A 1 138 ? -9.191 33.799 -3.070 1.00 33.08 138 VAL B C 1
ATOM 1005 O O . VAL A 1 138 ? -9.486 32.866 -2.316 1.00 27.55 138 VAL B O 1
ATOM 1009 N N . THR A 1 139 ? -9.815 34.052 -4.223 1.00 23.97 139 THR B N 1
ATOM 1010 C CA . THR A 1 139 ? -10.831 33.187 -4.781 1.00 23.33 139 THR B CA 1
ATOM 1011 C C . THR A 1 139 ? -10.263 32.415 -5.967 1.00 25.12 139 THR B C 1
ATOM 1012 O O . THR A 1 139 ? -9.666 33.006 -6.890 1.00 26.93 139 THR B O 1
ATOM 1016 N N . ILE A 1 140 ? -10.459 31.103 -5.957 1.00 23.56 140 ILE B N 1
ATOM 1017 C CA . ILE A 1 140 ? -10.042 30.258 -7.073 1.00 22.62 140 ILE B CA 1
ATOM 1018 C C . ILE A 1 140 ? -11.296 29.622 -7.648 1.00 26.55 140 ILE B C 1
ATOM 1019 O O . ILE A 1 140 ? -12.107 29.057 -6.893 1.00 27.33 140 ILE B O 1
ATOM 1024 N N . VAL A 1 141 ? -11.460 29.725 -8.972 1.00 20.54 141 VAL B N 1
ATOM 1025 C CA . VAL A 1 141 ? -12.592 29.137 -9.670 1.00 22.81 141 VAL B CA 1
ATOM 1026 C C . VAL A 1 141 ? -12.081 27.987 -10.517 1.00 24.91 141 VAL B C 1
ATOM 1027 O O . VAL A 1 141 ? -11.119 28.157 -11.260 1.00 21.82 141 VAL B O 1
ATOM 1031 N N . ILE A 1 142 ? -12.713 26.815 -10.403 1.00 26.55 142 ILE B N 1
ATOM 1032 C CA . ILE A 1 142 ? -12.339 25.634 -11.176 1.00 28.31 142 ILE B CA 1
ATOM 1033 C C . ILE A 1 142 ? -13.465 25.372 -12.166 1.00 24.65 142 ILE B C 1
ATOM 1034 O O . ILE A 1 142 ? -14.592 25.066 -11.766 1.00 20.46 142 ILE B O 1
ATOM 1039 N N . TRP A 1 143 ? -13.181 25.486 -13.452 1.00 20.45 143 TRP B N 1
ATOM 1040 C CA . TRP A 1 143 ? -14.181 25.237 -14.484 1.00 18.48 143 TRP B CA 1
ATOM 1041 C C . TRP A 1 143 ? -13.915 23.845 -15.056 1.00 18.56 143 TRP B C 1
ATOM 1042 O O . TRP A 1 143 ? -12.863 23.610 -15.659 1.00 19.26 143 TRP B O 1
ATOM 1053 N N . ASN A 1 144 ? -14.847 22.931 -14.865 1.00 22.88 144 ASN B N 1
ATOM 1054 C CA . ASN A 1 144 ? -14.701 21.599 -15.416 1.00 20.34 144 ASN B CA 1
ATOM 1055 C C . ASN A 1 144 ? -15.326 21.599 -16.804 1.00 27.49 144 ASN B C 1
ATOM 1056 O O . ASN A 1 144 ? -16.529 21.863 -16.949 1.00 24.58 144 ASN B O 1
ATOM 1061 N N . VAL A 1 145 ? -14.551 21.246 -17.811 1.00 28.72 145 VAL B N 1
ATOM 1062 C CA . VAL A 1 145 ? -15.048 21.329 -19.170 1.00 23.26 145 VAL B CA 1
ATOM 1063 C C . VAL A 1 145 ? -14.917 19.985 -19.867 1.00 34.22 145 VAL B C 1
ATOM 1064 O O . VAL A 1 145 ? -14.147 19.107 -19.458 1.00 31.36 145 VAL B O 1
ATOM 1068 N N . ASN A 1 146 ? -15.677 19.831 -20.957 1.00 28.48 146 ASN B N 1
ATOM 1069 C CA . ASN A 1 146 ? -15.495 18.631 -21.749 1.00 37.87 146 ASN B CA 1
ATOM 1070 C C . ASN A 1 146 ? -14.413 18.948 -22.772 1.00 39.02 146 ASN B C 1
ATOM 1071 O O . ASN A 1 146 ? -13.738 19.982 -22.687 1.00 29.72 146 ASN B O 1
ATOM 1076 N N . THR A 1 147 ? -14.228 18.074 -23.745 1.00 36.80 147 THR B N 1
ATOM 1077 C CA . THR A 1 147 ? -13.037 18.209 -24.567 1.00 44.44 147 THR B CA 1
ATOM 1078 C C . THR A 1 147 ? -13.156 19.317 -25.609 1.00 44.67 147 THR B C 1
ATOM 1079 O O . THR A 1 147 ? -12.123 19.738 -26.135 1.00 45.52 147 THR B O 1
ATOM 1083 N N . ASP A 1 148 ? -14.367 19.812 -25.886 1.00 38.60 148 ASP B N 1
ATOM 1084 C CA . ASP A 1 148 ? -14.602 20.998 -26.702 1.00 40.86 148 ASP B CA 1
ATOM 1085 C C . ASP A 1 148 ? -14.770 22.290 -25.872 1.00 43.66 148 ASP B C 1
ATOM 1086 O O . ASP A 1 148 ? -15.327 23.276 -26.378 1.00 53.19 148 ASP B O 1
ATOM 1091 N N . MET A 1 149 ? -14.345 22.293 -24.610 1.00 36.03 149 MET B N 1
ATOM 1092 C CA . MET A 1 149 ? -14.281 23.473 -23.738 1.00 38.70 149 MET B CA 1
ATOM 1093 C C . MET A 1 149 ? -15.657 24.037 -23.345 1.00 30.37 149 MET B C 1
ATOM 1094 O O . MET A 1 149 ? -15.738 25.158 -22.855 1.00 34.20 149 MET B O 1
ATOM 1099 N N . LYS A 1 150 ? -16.745 23.279 -23.522 1.00 34.52 150 LYS B N 1
ATOM 1100 C CA . LYS A 1 150 ? -18.050 23.611 -22.935 1.00 35.93 150 LYS B CA 1
ATOM 1101 C C . LYS A 1 150 ? -18.073 23.195 -21.476 1.00 30.56 150 LYS B C 1
ATOM 1102 O O . LYS A 1 150 ? -17.632 22.083 -21.133 1.00 29.86 150 LYS B O 1
ATOM 1108 N N . VAL A 1 151 ? -18.615 24.075 -20.626 1.00 28.74 151 VAL B N 1
ATOM 1109 C CA . VAL A 1 151 ? -18.570 23.876 -19.183 1.00 26.62 151 VAL B CA 1
ATOM 1110 C C . VAL A 1 151 ? -19.520 22.759 -18.772 1.00 34.86 151 VAL B C 1
ATOM 1111 O O . VAL A 1 151 ? -20.685 22.717 -19.203 1.00 36.85 151 VAL B O 1
ATOM 1115 N N . LEU A 1 152 ? -19.034 21.841 -17.928 1.00 29.40 152 LEU B N 1
ATOM 1116 C CA . LEU A 1 152 ? -19.924 20.849 -17.320 1.00 31.82 152 LEU B CA 1
ATOM 1117 C C . LEU A 1 152 ? -20.441 21.359 -15.974 1.00 29.16 152 LEU B C 1
ATOM 1118 O O . LEU A 1 152 ? -21.636 21.291 -15.706 1.00 33.76 152 LEU B O 1
ATOM 1123 N N . ASP A 1 153 ? -19.547 21.840 -15.111 1.00 28.04 153 ASP B N 1
ATOM 1124 C CA . ASP A 1 153 ? -19.955 22.546 -13.901 1.00 34.94 153 ASP B CA 1
ATOM 1125 C C . ASP A 1 153 ? -18.735 23.295 -13.392 1.00 32.27 153 ASP B C 1
ATOM 1126 O O . ASP A 1 153 ? -17.649 23.218 -13.979 1.00 28.14 153 ASP B O 1
ATOM 1131 N N . VAL A 1 154 ? -18.927 24.066 -12.320 1.00 30.86 154 VAL B N 1
ATOM 1132 C CA . VAL A 1 154 ? -17.875 24.961 -11.860 1.00 28.15 154 VAL B CA 1
ATOM 1133 C C . VAL A 1 154 ? -18.000 25.119 -10.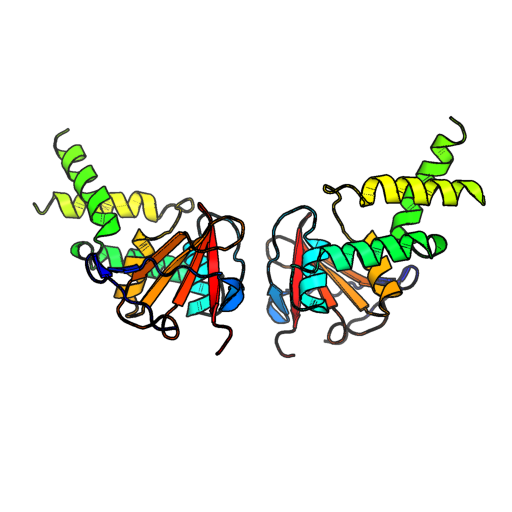352 1.00 28.92 154 VAL B C 1
ATOM 1134 O O . VAL A 1 154 ? -19.110 25.179 -9.829 1.00 27.32 154 VAL B O 1
ATOM 1138 N N . GLN A 1 155 ? -16.850 25.101 -9.653 1.00 27.48 155 GLN B N 1
ATOM 1139 C CA . GLN A 1 155 ? -16.720 25.356 -8.229 1.00 24.02 155 GLN B CA 1
ATOM 1140 C C . GLN A 1 155 ? -15.835 26.575 -8.024 1.00 31.79 155 GLN B C 1
ATOM 1141 O O . GLN A 1 155 ? -14.962 26.902 -8.855 1.00 29.79 155 GLN B O 1
ATOM 1147 N N . LYS A 1 156 ? -16.031 27.203 -6.872 1.00 24.84 156 LYS B N 1
ATOM 1148 C CA . LYS A 1 156 ? -15.353 28.445 -6.504 1.00 24.80 156 LYS B CA 1
ATOM 1149 C C . LYS A 1 156 ? -14.992 28.348 -5.017 1.00 26.26 156 LYS B C 1
ATOM 1150 O O . LYS A 1 156 ? -15.865 28.136 -4.182 1.00 26.82 156 LYS B O 1
ATOM 1156 N N . PHE A 1 157 ? -13.708 28.419 -4.696 1.00 26.46 157 PHE B N 1
ATOM 1157 C CA . PHE A 1 157 ? -13.250 28.534 -3.326 1.00 28.62 157 PHE B CA 1
ATOM 1158 C C . PHE A 1 157 ? -13.039 30.010 -3.066 1.00 32.04 157 PHE B C 1
ATOM 1159 O O . PHE A 1 157 ? -12.223 30.634 -3.747 1.00 28.94 157 PHE B O 1
ATOM 1167 N N . GLY A 1 158 ? -13.789 30.568 -2.122 1.00 27.40 158 GLY B N 1
ATOM 1168 C CA . GLY A 1 158 ? -13.731 31.993 -1.867 1.00 28.48 158 GLY B CA 1
ATOM 1169 C C . GLY A 1 158 ? -15.002 32.691 -2.312 1.00 28.68 158 GLY B C 1
ATOM 1170 O O . GLY A 1 158 ? -15.836 32.135 -3.029 1.00 28.99 158 GLY B O 1
ATOM 1171 N N . THR A 1 159 ? -15.132 33.952 -1.875 1.00 31.60 159 THR B N 1
ATOM 1172 C CA . THR A 1 159 ? -16.350 34.741 -2.072 1.00 32.64 159 THR B CA 1
ATOM 1173 C C . THR A 1 159 ? -16.281 35.795 -3.174 1.00 36.61 159 THR B C 1
ATOM 1174 O O . THR A 1 159 ? -17.284 36.476 -3.395 1.00 41.78 159 THR B O 1
ATOM 1178 N N . ASP A 1 160 ? -15.134 36.011 -3.821 1.00 36.54 160 ASP B N 1
ATOM 1179 C CA . ASP A 1 160 ? -15.081 37.026 -4.873 1.00 39.10 160 ASP B CA 1
ATOM 1180 C C . ASP A 1 160 ? -15.812 36.557 -6.129 1.00 39.14 160 ASP B C 1
ATOM 1181 O O . ASP A 1 160 ? -16.085 35.366 -6.323 1.00 34.44 160 ASP B O 1
ATOM 1186 N N . SER A 1 161 ? -16.098 37.515 -7.003 1.00 34.31 161 SER B N 1
ATOM 1187 C CA . SER A 1 161 ? -16.730 37.221 -8.268 1.00 35.03 161 SER B CA 1
ATOM 1188 C C . SER A 1 161 ? -15.691 36.716 -9.257 1.00 37.69 161 SER B C 1
ATOM 1189 O O . SER A 1 161 ? -14.470 36.884 -9.066 1.00 32.63 161 SER B O 1
ATOM 1192 N N . VAL A 1 162 ? -16.205 36.088 -10.331 1.00 32.78 162 VAL B N 1
ATOM 1193 C CA . VAL A 1 162 ? -15.336 35.537 -11.370 1.00 37.42 162 VAL B CA 1
ATOM 1194 C C . VAL A 1 162 ? -14.289 36.531 -11.846 1.00 28.67 162 VAL B C 1
ATOM 1195 O O . VAL A 1 162 ? -13.109 36.154 -11.931 1.00 33.30 162 VAL B O 1
ATOM 1199 N N . PRO A 1 163 ? -14.628 37.779 -12.194 1.00 40.33 163 PRO B N 1
ATOM 1200 C CA . PRO A 1 163 ? -13.583 38.679 -12.729 1.00 37.12 163 PRO B CA 1
ATOM 1201 C C . PRO A 1 163 ? -12.538 39.087 -11.683 1.00 40.67 163 PRO B C 1
ATOM 1202 O O . PRO A 1 163 ? -11.437 39.532 -12.054 1.00 34.31 163 PRO B O 1
ATOM 1206 N N . ARG A 1 164 ? -12.816 38.881 -10.393 1.00 33.79 164 ARG B N 1
ATOM 1207 C CA . ARG A 1 164 ? -11.874 39.187 -9.334 1.00 38.89 164 ARG B CA 1
ATOM 1208 C C . ARG A 1 164 ? -11.212 37.919 -8.774 1.00 38.68 164 ARG B C 1
ATOM 1209 O O . ARG A 1 164 ? -10.614 37.949 -7.699 1.00 37.89 164 ARG B O 1
ATOM 1217 N N . ALA A 1 165 ? -11.315 36.801 -9.482 1.00 28.38 165 ALA B N 1
ATOM 1218 C CA . ALA A 1 165 ? -10.833 35.517 -9.009 1.00 24.13 165 ALA B CA 1
ATOM 1219 C C . ALA A 1 165 ? -9.730 34.983 -9.929 1.00 23.87 165 ALA B C 1
ATOM 1220 O O . ALA A 1 165 ? -9.481 35.500 -11.018 1.00 27.59 165 ALA B O 1
ATOM 1222 N N . PHE A 1 166 ? -9.063 33.924 -9.487 1.00 26.26 166 PHE B N 1
ATOM 1223 C CA . PHE A 1 166 ? -8.102 33.211 -10.318 1.00 21.46 166 PHE B CA 1
ATOM 1224 C C . PHE A 1 166 ? -8.853 32.042 -10.914 1.00 22.43 166 PHE B C 1
ATOM 1225 O O . PHE A 1 166 ? -9.398 31.221 -10.176 1.00 24.19 166 PHE B O 1
ATOM 1233 N N . ASN A 1 167 ? -8.933 31.994 -12.237 1.00 18.75 167 ASN B N 1
ATOM 1234 C CA . ASN A 1 167 ? -9.814 31.053 -12.927 1.00 21.19 167 ASN B CA 1
ATOM 1235 C C . ASN A 1 167 ? -8.945 29.955 -13.525 1.00 26.16 167 ASN B C 1
ATOM 1236 O O . ASN A 1 167 ? -7.967 30.240 -14.251 1.00 22.38 167 ASN B O 1
ATOM 1241 N N . ILE A 1 168 ? -9.312 28.707 -13.268 1.00 22.28 168 ILE B N 1
ATOM 1242 C CA . ILE A 1 168 ? -8.532 27.579 -13.753 1.00 19.48 168 ILE B CA 1
ATOM 1243 C C . ILE A 1 168 ? -9.489 26.650 -14.462 1.00 23.33 168 ILE B C 1
ATOM 1244 O O . ILE A 1 168 ? -10.631 26.499 -14.025 1.00 22.03 168 ILE B O 1
ATOM 1249 N N . VAL A 1 169 ? -9.071 26.093 -15.609 1.00 24.66 169 VAL B N 1
ATOM 1250 C CA . VAL A 1 169 ? -9.918 25.154 -16.332 1.00 25.08 169 VAL B CA 1
ATOM 1251 C C . VAL A 1 169 ? -9.368 23.764 -16.076 1.00 27.88 169 VAL B C 1
ATOM 1252 O O . VAL A 1 169 ? -8.154 23.574 -15.978 1.00 27.88 169 VAL B O 1
ATOM 1256 N N . ARG A 1 170 ? -10.255 22.786 -15.980 1.00 21.55 170 ARG B N 1
ATOM 1257 C CA . ARG A 1 170 ? -9.865 21.414 -15.709 1.00 23.09 170 ARG B CA 1
ATOM 1258 C C . ARG A 1 170 ? -10.516 20.531 -16.752 1.00 23.96 170 ARG B C 1
ATOM 1259 O O . ARG A 1 170 ? -11.755 20.508 -16.863 1.00 25.24 170 ARG B O 1
ATOM 1267 N N . CYS A 1 171 ? -9.699 19.766 -17.483 1.00 22.33 171 CYS B N 1
ATOM 1268 C CA . CYS A 1 171 ? -10.211 18.842 -18.500 1.00 23.35 171 CYS B CA 1
ATOM 1269 C C . CYS A 1 171 ? -9.707 17.451 -18.141 1.00 28.11 171 CYS B C 1
ATOM 1270 O O . CYS A 1 171 ? -8.510 17.176 -18.281 1.00 26.73 171 CYS B O 1
ATOM 1273 N N . GLY A 1 172 ? -10.592 16.604 -17.609 1.00 29.37 172 GLY B N 1
ATOM 1274 C CA . GLY A 1 172 ? -10.175 15.365 -16.957 1.00 33.39 172 GLY B CA 1
ATOM 1275 C C . GLY A 1 172 ? -9.170 15.574 -15.817 1.00 36.54 172 GLY B C 1
ATOM 1276 O O . GLY A 1 172 ? -9.434 16.224 -14.782 1.00 31.21 172 GLY B O 1
ATOM 1277 N N . ALA A 1 173 ? -8.003 14.967 -15.966 1.00 35.58 173 ALA B N 1
ATOM 1278 C CA . ALA A 1 173 ? -6.975 15.117 -14.947 1.00 32.27 173 ALA B CA 1
ATOM 1279 C C . ALA A 1 173 ? -6.165 16.396 -15.119 1.00 34.89 173 ALA B C 1
ATOM 1280 O O . ALA A 1 173 ? -5.419 16.752 -14.211 1.00 30.68 173 ALA B O 1
ATOM 1282 N N . HIS A 1 174 ? -6.312 17.123 -16.232 1.00 30.71 174 HIS B N 1
ATOM 1283 C CA . HIS A 1 174 ? -5.374 18.188 -16.532 1.00 28.73 174 HIS B CA 1
ATOM 1284 C C . HIS A 1 174 ? -5.938 19.574 -16.205 1.00 25.55 174 HIS B C 1
ATOM 1285 O O . HIS A 1 174 ? -7.064 19.894 -16.567 1.00 28.22 174 HIS B O 1
ATOM 1292 N N . PHE A 1 175 ? -5.106 20.433 -15.609 1.00 22.01 175 PHE B N 1
ATOM 1293 C CA . PHE A 1 175 ? -5.477 21.811 -15.295 1.00 20.36 175 PHE B CA 1
ATOM 1294 C C . PHE A 1 175 ? -4.666 22.775 -16.153 1.00 19.41 175 PHE B C 1
ATOM 1295 O O . PHE A 1 175 ? -3.458 22.587 -16.313 1.00 25.32 175 PHE B O 1
ATOM 1303 N N . ASP A 1 176 ? -5.317 23.826 -16.694 1.00 19.67 176 ASP B N 1
ATOM 1304 C CA . ASP A 1 176 ? -4.629 24.966 -17.326 1.00 17.33 176 ASP B CA 1
ATOM 1305 C C . ASP A 1 176 ? -5.131 26.277 -16.696 1.00 20.77 176 ASP B C 1
ATOM 1306 O O . ASP A 1 176 ? -6.143 26.293 -15.970 1.00 20.18 176 ASP B O 1
ATOM 1311 N N . ALA A 1 177 ? -4.457 27.399 -17.017 1.00 16.99 177 ALA B N 1
ATOM 1312 C CA . ALA A 1 177 ? -4.858 28.710 -16.498 1.00 22.38 177 ALA B CA 1
ATOM 1313 C C . ALA A 1 177 ? -5.839 29.376 -17.450 1.00 23.95 177 ALA B C 1
ATOM 1314 O O . ALA A 1 177 ? -5.823 29.095 -18.652 1.00 21.81 177 ALA B O 1
ATOM 1316 N N . LEU A 1 178 ? -6.705 30.254 -16.913 1.00 21.74 178 LEU B N 1
ATOM 1317 C CA . LEU A 1 178 ? -7.637 31.077 -17.719 1.00 22.00 178 LEU B CA 1
ATOM 1318 C C . LEU A 1 178 ? -7.451 32.554 -17.384 1.00 24.86 178 LEU B C 1
ATOM 1319 O O . LEU A 1 178 ? -7.382 32.914 -16.212 1.00 24.57 178 LEU B O 1
ATOM 1324 N N . LYS A 1 179 ? -7.354 33.412 -18.398 1.00 29.10 179 LYS B N 1
ATOM 1325 C CA . LYS A 1 179 ? -7.413 34.854 -18.175 1.00 35.86 179 LYS B CA 1
ATOM 1326 C C . LYS A 1 179 ? -8.654 35.418 -18.840 1.00 42.26 179 LYS B C 1
ATOM 1327 O O . LYS A 1 179 ? -9.010 35.025 -19.958 1.00 34.76 179 LYS B O 1
ATOM 1333 N N . LEU A 1 180 ? -9.326 36.313 -18.136 1.00 35.10 180 LEU B N 1
ATOM 1334 C CA . LEU A 1 180 ? -10.547 36.886 -18.663 1.00 39.34 180 LEU B CA 1
ATOM 1335 C C . LEU A 1 180 ? -10.207 37.826 -19.820 1.00 48.48 180 LEU B C 1
ATOM 1336 O O . LEU A 1 180 ? -9.255 38.609 -19.742 1.00 50.41 180 LEU B O 1
ATOM 1341 N N . ILE A 1 181 ? -10.991 37.743 -20.902 1.00 46.65 181 ILE B N 1
ATOM 1342 C CA . ILE A 1 181 ? -10.697 38.539 -22.095 1.00 57.13 181 ILE B CA 1
ATOM 1343 C C . ILE A 1 181 ? -10.917 40.031 -21.836 1.00 69.61 181 ILE B C 1
ATOM 1344 O O . ILE A 1 181 ? -10.141 40.872 -22.312 1.00 80.59 181 ILE B O 1
ATOM 1349 N N . ASN A 1 182 ? -11.957 40.389 -21.073 1.00 74.84 182 ASN B N 1
ATOM 1350 C CA . ASN A 1 182 ? -12.326 41.803 -20.945 1.00 102.05 182 ASN B CA 1
ATOM 1351 C C . ASN A 1 182 ? -11.225 42.648 -20.289 1.00 113.49 182 ASN B C 1
ATOM 1352 O O . ASN A 1 182 ? -11.011 43.807 -20.679 1.00 122.51 182 ASN B O 1
ATOM 1357 N N . GLN A 1 183 ? -10.524 42.100 -19.291 1.00 110.48 183 GLN B N 1
ATOM 1358 C CA . GLN A 1 183 ? -9.405 42.811 -18.657 1.00 115.37 183 GLN B CA 1
ATOM 1359 C C . GLN A 1 183 ? -8.063 42.339 -19.216 1.00 112.50 183 GLN B C 1
ATOM 1360 O O . GLN A 1 183 ? -7.616 42.812 -20.265 1.00 117.52 183 GLN B O 1
ATOM 1366 N N . GLU B 1 2 ? 22.933 41.795 -28.539 1.00 96.70 2 GLU A N 1
ATOM 1367 C CA . GLU B 1 2 ? 21.689 41.368 -29.165 1.00 90.88 2 GLU A CA 1
ATOM 1368 C C . GLU B 1 2 ? 21.886 41.124 -30.651 1.00 90.64 2 GLU A C 1
ATOM 1369 O O . GLU B 1 2 ? 21.106 40.402 -31.270 1.00 87.83 2 GLU A O 1
ATOM 1375 N N . ASP B 1 3 ? 22.934 41.726 -31.223 1.00 95.43 3 ASP A N 1
ATOM 1376 C CA . ASP B 1 3 ? 23.221 41.557 -32.647 1.00 90.10 3 ASP A CA 1
ATOM 1377 C C . ASP B 1 3 ? 23.782 40.155 -32.899 1.00 82.89 3 ASP A C 1
ATOM 1378 O O . ASP B 1 3 ? 24.769 39.746 -32.278 1.00 87.18 3 ASP A O 1
ATOM 1383 N N . ILE B 1 4 ? 23.143 39.415 -33.804 1.00 70.96 4 ILE A N 1
ATOM 1384 C CA . ILE B 1 4 ? 23.457 38.012 -34.062 1.00 65.68 4 ILE A CA 1
ATOM 1385 C C . ILE B 1 4 ? 24.059 37.874 -35.454 1.00 64.75 4 ILE A C 1
ATOM 1386 O O . ILE B 1 4 ? 23.543 38.446 -36.419 1.00 66.45 4 ILE A O 1
ATOM 1391 N N . ASN B 1 5 ? 25.142 37.106 -35.559 1.00 66.42 5 ASN A N 1
ATOM 1392 C CA . ASN B 1 5 ? 25.768 36.792 -36.841 1.00 69.21 5 ASN A CA 1
ATOM 1393 C C . ASN B 1 5 ? 25.079 35.575 -37.465 1.00 64.93 5 ASN A C 1
ATOM 1394 O O . ASN B 1 5 ? 25.064 34.486 -36.871 1.00 63.51 5 ASN A O 1
ATOM 1399 N N . TRP B 1 6 ? 24.498 35.763 -38.651 1.00 56.10 6 TRP A N 1
ATOM 1400 C CA . TRP B 1 6 ? 23.794 34.711 -39.381 1.00 55.68 6 TRP A CA 1
ATOM 1401 C C . TRP B 1 6 ? 24.610 34.316 -40.612 1.00 54.85 6 TRP A C 1
ATOM 1402 O O . TRP B 1 6 ? 24.945 35.176 -41.427 1.00 55.76 6 TRP A O 1
ATOM 1413 N N . GLN B 1 7 ? 24.923 33.024 -40.752 1.00 55.94 7 GLN A N 1
ATOM 1414 C CA . GLN B 1 7 ? 25.647 32.516 -41.917 1.00 61.52 7 GLN A CA 1
ATOM 1415 C C . GLN B 1 7 ? 24.680 31.795 -42.856 1.00 62.52 7 GLN A C 1
ATOM 1416 O O . GLN B 1 7 ? 23.714 31.162 -42.411 1.00 54.67 7 GLN A O 1
ATOM 1422 N N . LEU B 1 8 ? 24.937 31.895 -44.161 1.00 60.90 8 LEU A N 1
ATOM 1423 C CA . LEU B 1 8 ? 24.028 31.307 -45.137 1.00 57.10 8 LEU A CA 1
ATOM 1424 C C . LEU B 1 8 ? 24.193 29.791 -45.153 1.00 52.35 8 LEU A C 1
ATOM 1425 O O . LEU B 1 8 ? 25.308 29.280 -45.094 1.00 56.00 8 LEU A O 1
ATOM 1430 N N . PHE B 1 9 ? 23.074 29.075 -45.173 1.00 42.33 9 PHE A N 1
ATOM 1431 C CA . PHE B 1 9 ? 23.060 27.647 -44.919 1.00 47.97 9 PHE A CA 1
ATOM 1432 C C . PHE B 1 9 ? 22.215 26.912 -45.945 1.00 50.74 9 PHE A C 1
ATOM 1433 O O . PHE B 1 9 ? 22.289 25.679 -46.029 1.00 49.48 9 PHE A O 1
ATOM 1441 N N . GLY B 1 10 ? 21.418 27.639 -46.724 1.00 43.49 10 GLY A N 1
ATOM 1442 C CA . GLY B 1 10 ? 20.712 27.113 -47.860 1.00 41.08 10 GLY A CA 1
ATOM 1443 C C . GLY B 1 10 ? 19.864 28.240 -48.402 1.00 49.95 10 GLY A C 1
ATOM 1444 O O . GLY B 1 10 ? 19.925 29.372 -47.896 1.00 40.56 10 GLY A O 1
ATOM 1445 N N . PRO B 1 11 ? 19.071 27.970 -49.445 1.00 52.79 11 PRO A N 1
ATOM 1446 C CA . PRO B 1 11 ? 18.213 29.023 -50.017 1.00 47.38 11 PRO A CA 1
ATOM 1447 C C . PRO B 1 11 ? 17.258 29.559 -48.966 1.00 40.85 11 PRO A C 1
ATOM 1448 O O . PRO B 1 11 ? 16.514 28.802 -48.336 1.00 41.65 11 PRO A O 1
ATOM 1452 N N . ASN B 1 12 ? 17.327 30.873 -48.739 1.00 36.17 12 ASN A N 1
ATOM 1453 C CA . ASN B 1 12 ? 16.485 31.565 -47.772 1.00 34.81 12 ASN A CA 1
ATOM 1454 C C . ASN B 1 12 ? 16.616 30.972 -46.369 1.00 42.18 12 ASN A C 1
ATOM 1455 O O . ASN B 1 12 ? 15.673 31.033 -45.569 1.00 36.76 12 ASN A O 1
ATOM 1460 N N . LEU B 1 13 ? 17.783 30.394 -46.039 1.00 40.61 13 LEU A N 1
ATOM 1461 C CA . LEU B 1 13 ? 17.959 29.679 -44.790 1.00 33.71 13 LEU A CA 1
ATOM 1462 C C . LEU B 1 13 ? 19.309 30.039 -44.181 1.00 34.36 13 LEU A C 1
ATOM 1463 O O . LEU B 1 13 ? 20.334 29.983 -44.865 1.00 37.35 13 LEU A O 1
ATOM 1468 N N . TYR B 1 14 ? 19.301 30.427 -42.893 1.00 33.73 14 TYR A N 1
ATOM 1469 C CA . TYR B 1 14 ? 20.493 30.862 -42.160 1.00 37.19 14 TYR A CA 1
ATOM 1470 C C . TYR B 1 14 ? 20.635 30.074 -40.873 1.00 36.21 14 TYR A C 1
ATOM 1471 O O . TYR B 1 14 ? 19.636 29.673 -40.274 1.00 33.12 14 TYR A O 1
ATOM 1480 N N . THR B 1 15 ? 21.879 29.868 -40.431 1.00 40.66 15 THR A N 1
ATOM 1481 C CA . THR B 1 15 ? 22.149 29.350 -39.090 1.00 43.89 15 THR A CA 1
ATOM 1482 C C . THR B 1 15 ? 23.025 30.329 -38.328 1.00 39.85 15 THR A C 1
ATOM 1483 O O . THR B 1 15 ? 23.635 31.245 -38.893 1.00 43.05 15 THR A O 1
ATOM 1487 N N . SER B 1 16 ? 23.076 30.109 -37.023 1.00 36.45 16 SER A N 1
ATOM 1488 C CA . SER B 1 16 ? 23.916 30.884 -36.127 1.00 37.17 16 SER A CA 1
ATOM 1489 C C . SER B 1 16 ? 24.439 29.975 -35.036 1.00 37.20 16 SER A C 1
ATOM 1490 O O . SER B 1 16 ? 23.823 28.957 -34.702 1.00 34.37 16 SER A O 1
ATOM 1493 N N . MET B 1 17 ? 25.598 30.356 -34.496 1.00 42.33 17 MET A N 1
ATOM 1494 C CA . MET B 1 17 ? 26.187 29.699 -33.341 1.00 40.20 17 MET A CA 1
ATOM 1495 C C . MET B 1 17 ? 25.789 30.366 -32.016 1.00 45.35 17 MET A C 1
ATOM 1496 O O . MET B 1 17 ? 26.201 29.888 -30.954 1.00 46.88 17 MET A O 1
ATOM 1501 N N . VAL B 1 18 ? 24.998 31.445 -32.050 1.00 40.06 18 VAL A N 1
ATOM 1502 C CA . VAL B 1 18 ? 24.674 32.182 -30.834 1.00 46.78 18 VAL A CA 1
ATOM 1503 C C . VAL B 1 18 ? 24.019 31.231 -29.837 1.00 51.18 18 VAL A C 1
ATOM 1504 O O . VAL B 1 18 ? 23.110 30.465 -30.190 1.00 47.28 18 VAL A O 1
ATOM 1508 N N . LYS B 1 19 ? 24.521 31.222 -28.602 1.00 56.11 19 LYS A N 1
ATOM 1509 C CA . LYS B 1 19 ? 23.938 30.403 -27.544 1.00 60.90 19 LYS A CA 1
ATOM 1510 C C . LYS B 1 19 ? 23.396 31.326 -26.465 1.00 63.37 19 LYS A C 1
ATOM 1511 O O . LYS B 1 19 ? 24.143 32.125 -25.891 1.00 70.81 19 LYS A O 1
ATOM 1517 N N . ILE B 1 20 ? 22.095 31.232 -26.221 1.00 61.36 20 ILE A N 1
ATOM 1518 C CA . ILE B 1 20 ? 21.394 31.983 -25.190 1.00 61.84 20 ILE A CA 1
ATOM 1519 C C . ILE B 1 20 ? 20.536 31.009 -24.385 1.00 64.13 20 ILE A C 1
ATOM 1520 O O . ILE B 1 20 ? 20.360 29.841 -24.748 1.00 65.23 20 ILE A O 1
ATOM 1525 N N . ALA B 1 21 ? 20.037 31.494 -23.255 1.00 61.53 21 ALA A N 1
ATOM 1526 C CA . ALA B 1 21 ? 18.891 30.883 -22.595 1.00 60.97 21 ALA A CA 1
ATOM 1527 C C . ALA B 1 21 ? 17.660 31.613 -23.092 1.00 52.49 21 ALA A C 1
ATOM 1528 O O . ALA B 1 21 ? 17.565 32.850 -22.980 1.00 53.98 21 ALA A O 1
ATOM 1530 N N . ILE B 1 22 ? 16.747 30.850 -23.687 1.00 55.11 22 ILE A N 1
ATOM 1531 C CA . ILE B 1 22 ? 15.495 31.425 -24.185 1.00 46.70 22 ILE A CA 1
ATOM 1532 C C . ILE B 1 22 ? 14.753 32.276 -23.141 1.00 57.93 22 ILE A C 1
ATOM 1533 O O . ILE B 1 22 ? 14.305 33.379 -23.490 1.00 46.81 22 ILE A O 1
ATOM 1538 N N . PRO B 1 23 ? 14.558 31.821 -21.883 1.00 44.79 23 PRO A N 1
ATOM 1539 C CA . PRO B 1 23 ? 13.719 32.589 -20.946 1.00 48.60 23 PRO A CA 1
ATOM 1540 C C . PRO B 1 23 ? 14.230 33.992 -20.625 1.00 51.14 23 PRO A C 1
ATOM 1541 O O . PRO B 1 23 ? 13.477 34.776 -20.043 1.00 54.93 23 PRO A O 1
ATOM 1545 N N . ASP B 1 24 ? 15.467 34.339 -20.941 1.00 53.08 24 ASP A N 1
ATOM 1546 C CA . ASP B 1 24 ? 15.916 35.691 -20.653 1.00 59.39 24 ASP A CA 1
ATOM 1547 C C . ASP B 1 24 ? 15.542 36.702 -21.731 1.00 58.63 24 ASP A C 1
ATOM 1548 O O . ASP B 1 24 ? 15.802 37.890 -21.561 1.00 62.07 24 ASP A O 1
ATOM 1553 N N . PHE B 1 25 ? 14.960 36.262 -22.836 1.00 48.34 25 PHE A N 1
ATOM 1554 C CA . PHE B 1 25 ? 14.516 37.142 -23.905 1.00 50.23 25 PHE A CA 1
ATOM 1555 C C . PHE B 1 25 ? 13.105 36.848 -24.374 1.00 49.73 25 PHE A C 1
ATOM 1556 O O . PHE B 1 25 ? 12.509 37.708 -25.033 1.00 49.57 25 PHE A O 1
ATOM 1564 N N . PHE B 1 26 ? 12.549 35.675 -24.061 1.00 38.59 26 PHE A N 1
ATOM 1565 C CA . PHE B 1 26 ? 11.270 35.272 -24.609 1.00 37.78 26 PHE A CA 1
ATOM 1566 C C . PHE B 1 26 ? 10.354 34.760 -23.520 1.00 35.43 26 PHE A C 1
ATOM 1567 O O . PHE B 1 26 ? 10.797 34.147 -22.548 1.00 44.54 26 PHE A O 1
ATOM 1575 N N . GLU B 1 27 ? 9.066 34.960 -23.750 1.00 33.34 27 GLU A N 1
ATOM 1576 C CA . GLU B 1 27 ? 8.023 34.199 -23.102 1.00 33.90 27 GLU A CA 1
ATOM 1577 C C . GLU B 1 27 ? 7.648 33.023 -24.000 1.00 31.36 27 GLU A C 1
ATOM 1578 O O . GLU B 1 27 ? 7.516 33.162 -25.206 1.00 35.53 27 GLU A O 1
ATOM 1584 N N . ARG B 1 28 ? 7.528 31.858 -23.420 1.00 33.93 28 ARG A N 1
ATOM 1585 C CA . ARG B 1 28 ? 7.141 30.680 -24.168 1.00 25.08 28 ARG A CA 1
ATOM 1586 C C . ARG B 1 28 ? 5.655 30.417 -23.977 1.00 24.23 28 ARG A C 1
ATOM 1587 O O . ARG B 1 28 ? 5.163 30.396 -22.836 1.00 28.87 28 ARG A O 1
ATOM 1595 N N . ILE B 1 29 ? 4.948 30.177 -25.083 1.00 23.20 29 ILE A N 1
ATOM 1596 C CA . ILE B 1 29 ? 3.521 29.880 -25.050 1.00 24.11 29 ILE A CA 1
ATOM 1597 C C . ILE B 1 29 ? 3.335 28.417 -25.450 1.00 23.03 29 ILE A C 1
ATOM 1598 O O . ILE B 1 29 ? 3.648 28.033 -26.583 1.00 19.66 29 ILE A O 1
ATOM 1603 N N . ARG B 1 30 ? 2.873 27.583 -24.537 1.00 22.75 30 ARG A N 1
ATOM 1604 C CA . ARG B 1 30 ? 2.701 26.177 -24.890 1.00 19.97 30 ARG A CA 1
ATOM 1605 C C . ARG B 1 30 ? 1.477 25.961 -25.789 1.00 25.67 30 ARG A C 1
ATOM 1606 O O . ARG B 1 30 ? 0.429 26.582 -25.593 1.00 26.55 30 ARG A O 1
ATOM 1614 N N . VAL B 1 31 ? 1.614 25.096 -26.797 1.00 20.64 31 VAL A N 1
ATOM 1615 C CA . VAL B 1 31 ? 0.491 24.698 -27.648 1.00 22.47 31 VAL A CA 1
ATOM 1616 C C . VAL B 1 31 ? 0.198 23.214 -27.409 1.00 23.10 31 VAL A C 1
ATOM 1617 O O . VAL B 1 31 ? 0.949 22.506 -26.718 1.00 20.66 31 VAL A O 1
ATOM 1621 N N . LYS B 1 32 ? -0.937 22.748 -27.927 1.00 21.02 32 LYS A N 1
ATOM 1622 C CA . LYS B 1 32 ? -1.334 21.373 -27.636 1.00 23.67 32 LYS A CA 1
ATOM 1623 C C . LYS B 1 32 ? -0.277 20.377 -28.127 1.00 28.62 32 LYS A C 1
ATOM 1624 O O . LYS B 1 32 ? 0.239 20.502 -29.250 1.00 29.66 32 LYS A O 1
ATOM 1630 N N . GLY B 1 33 ? 0.053 19.386 -27.286 1.00 34.38 33 GLY A N 1
ATOM 1631 C CA . GLY B 1 33 ? 0.992 18.329 -27.654 1.00 33.33 33 GLY A CA 1
ATOM 1632 C C . GLY B 1 33 ? 0.454 17.230 -28.572 1.00 35.99 33 GLY A C 1
ATOM 1633 O O . GLY B 1 33 ? 0.424 16.061 -28.194 1.00 42.05 33 GLY A O 1
ATOM 1634 N N . ASP B 1 34 ? 0.000 17.564 -29.766 1.00 35.92 34 ASP A N 1
ATOM 1635 C CA . ASP B 1 34 ? -0.310 16.532 -30.756 1.00 41.77 34 ASP A CA 1
ATOM 1636 C C . ASP B 1 34 ? 0.638 16.715 -31.961 1.00 37.24 34 ASP A C 1
ATOM 1637 O O . ASP B 1 34 ? 1.564 17.551 -31.936 1.00 35.60 34 ASP A O 1
ATOM 1642 N N . GLY B 1 35 ? 0.383 15.961 -33.028 1.00 35.87 35 GLY A N 1
ATOM 1643 C CA . GLY B 1 35 ? 1.221 16.039 -34.217 1.00 33.24 35 GLY A CA 1
ATOM 1644 C C . GLY B 1 35 ? 1.121 17.345 -34.985 1.00 31.70 35 GLY A C 1
ATOM 1645 O O . GLY B 1 35 ? 1.879 17.530 -35.941 1.00 31.56 35 GLY A O 1
ATOM 1646 N N . ASN B 1 36 ? 0.197 18.239 -34.623 1.00 26.45 36 ASN A N 1
ATOM 1647 C CA . ASN B 1 36 ? 0.073 19.531 -35.286 1.00 29.59 36 ASN A CA 1
ATOM 1648 C C . ASN B 1 36 ? 0.806 20.659 -34.552 1.00 23.59 36 ASN A C 1
ATOM 1649 O O . ASN B 1 36 ? 0.610 21.836 -34.888 1.00 24.09 36 ASN A O 1
ATOM 1654 N N . CYS B 1 37 ? 1.662 20.345 -33.574 1.00 28.71 37 CYS A N 1
ATOM 1655 C CA . CYS B 1 37 ? 2.181 21.415 -32.690 1.00 25.14 37 CYS A CA 1
ATOM 1656 C C . CYS B 1 37 ? 2.912 22.502 -33.481 1.00 20.76 37 CYS A C 1
ATOM 1657 O O . CYS B 1 37 ? 2.787 23.693 -33.180 1.00 22.92 37 CYS A O 1
ATOM 1660 N N . PHE B 1 38 ? 3.682 22.132 -34.499 1.00 21.47 38 PHE A N 1
ATOM 1661 C CA . PHE B 1 38 ? 4.360 23.178 -35.267 1.00 19.91 38 PHE A CA 1
ATOM 1662 C C . PHE B 1 38 ? 3.347 24.120 -35.891 1.00 26.42 38 PHE A C 1
ATOM 1663 O O . PHE B 1 38 ? 3.506 25.343 -35.824 1.00 27.14 38 PHE A O 1
ATOM 1671 N N . PHE B 1 39 ? 2.301 23.559 -36.533 1.00 26.80 39 PHE A N 1
ATOM 1672 C CA . PHE B 1 39 ? 1.262 24.392 -37.147 1.00 23.80 39 PHE A CA 1
ATOM 1673 C C . PHE B 1 39 ? 0.538 25.220 -36.083 1.00 24.44 39 PHE A C 1
ATOM 1674 O O . PHE B 1 39 ? 0.190 26.385 -36.332 1.00 29.90 39 PHE A O 1
ATOM 1682 N N . ARG B 1 40 ? 0.319 24.650 -34.882 1.00 21.40 40 ARG A N 1
ATOM 1683 C CA . ARG B 1 40 ? -0.353 25.422 -33.817 1.00 20.06 40 ARG A CA 1
ATOM 1684 C C . ARG B 1 40 ? 0.528 26.563 -33.316 1.00 18.74 40 ARG A C 1
ATOM 1685 O O . ARG B 1 40 ? 0.059 27.665 -33.041 1.00 20.88 40 ARG A O 1
ATOM 1693 N N . ALA B 1 41 ? 1.813 26.305 -33.173 1.00 23.47 41 ALA A N 1
ATOM 1694 C CA . ALA B 1 41 ? 2.704 27.325 -32.662 1.00 23.20 41 ALA A CA 1
ATOM 1695 C C . ALA B 1 41 ? 2.766 28.478 -33.639 1.00 21.60 41 ALA A C 1
ATOM 1696 O O . ALA B 1 41 ? 2.655 29.645 -33.259 1.00 19.04 41 ALA A O 1
ATOM 1698 N N . PHE B 1 42 ? 2.919 28.168 -34.924 1.00 19.36 42 PHE A N 1
ATOM 1699 C CA . PHE B 1 42 ? 2.974 29.264 -35.872 1.00 17.09 42 PHE A CA 1
ATOM 1700 C C . PHE B 1 42 ? 1.617 29.951 -35.982 1.00 22.63 42 PHE A C 1
ATOM 1701 O O . PHE B 1 42 ? 1.546 31.188 -36.107 1.00 25.41 42 PHE A O 1
ATOM 1709 N N . ALA B 1 43 ? 0.518 29.178 -35.959 1.00 20.75 43 ALA A N 1
ATOM 1710 C CA . ALA B 1 43 ? -0.787 29.833 -36.017 1.00 20.15 43 ALA A CA 1
ATOM 1711 C C . ALA B 1 43 ? -0.982 30.754 -34.814 1.00 19.89 43 ALA A C 1
ATOM 1712 O O . ALA B 1 43 ? -1.560 31.839 -34.930 1.00 22.21 43 ALA A O 1
ATOM 1714 N N . TYR B 1 44 ? -0.485 30.353 -33.650 1.00 25.35 44 TYR A N 1
ATOM 1715 C CA . TYR B 1 44 ? -0.633 31.215 -32.484 1.00 24.88 44 TYR A CA 1
ATOM 1716 C C . TYR B 1 44 ? 0.088 32.541 -32.697 1.00 22.06 44 TYR A C 1
ATOM 1717 O O . TYR B 1 44 ? -0.482 33.598 -32.447 1.00 24.65 44 TYR A O 1
ATOM 1726 N N . LEU B 1 45 ? 1.349 32.512 -33.152 1.00 19.31 45 LEU A N 1
ATOM 1727 C CA . LEU B 1 45 ? 2.072 33.781 -33.399 1.00 19.87 45 LEU A CA 1
ATOM 1728 C C . LEU B 1 45 ? 1.458 34.554 -34.554 1.00 24.89 45 LEU A C 1
ATOM 1729 O O . LEU B 1 45 ? 1.343 35.783 -34.501 1.00 25.90 45 LEU A O 1
ATOM 1734 N N . PHE B 1 46 ? 1.078 33.852 -35.628 1.00 18.80 46 PHE A N 1
ATOM 1735 C CA . PHE B 1 46 ? 0.759 34.615 -36.824 1.00 19.90 46 PHE A CA 1
ATOM 1736 C C . PHE B 1 46 ? -0.692 35.058 -36.844 1.00 20.63 46 PHE A C 1
ATOM 1737 O O . PHE B 1 46 ? -0.997 36.135 -37.345 1.00 28.63 46 PHE A O 1
ATOM 1745 N N . PHE B 1 47 ? -1.608 34.225 -36.368 1.00 34.53 47 PHE A N 1
ATOM 1746 C CA . PHE B 1 47 ? -3.040 34.533 -36.411 1.00 25.02 47 PHE A CA 1
ATOM 1747 C C . PHE B 1 47 ? -3.630 34.763 -35.021 1.00 28.77 47 PHE A C 1
ATOM 1748 O O . PHE B 1 47 ? -4.834 35.026 -34.923 1.00 26.95 47 PHE A O 1
ATOM 1756 N N . ASP B 1 48 ? -2.812 34.637 -33.956 1.00 24.92 48 ASP A N 1
ATOM 1757 C CA . ASP B 1 48 ? -3.185 34.855 -32.555 1.00 30.50 48 ASP A CA 1
ATOM 1758 C C . ASP B 1 48 ? -4.084 33.760 -32.012 1.00 27.51 48 ASP A C 1
ATOM 1759 O O . ASP B 1 48 ? -4.745 33.956 -31.008 1.00 30.01 48 ASP A O 1
ATOM 1764 N N . THR B 1 49 ? -4.081 32.583 -32.648 1.00 25.89 49 THR A N 1
ATOM 1765 C CA . THR B 1 49 ? -4.792 31.437 -32.100 1.00 29.46 49 THR A CA 1
ATOM 1766 C C . THR B 1 49 ? -4.252 30.148 -32.691 1.00 26.74 49 THR A C 1
ATOM 1767 O O . THR B 1 49 ? -4.030 30.058 -33.898 1.00 27.86 49 THR A O 1
ATOM 1771 N N . GLU B 1 50 ? -4.032 29.178 -31.820 1.00 26.08 50 GLU A N 1
ATOM 1772 C CA . GLU B 1 50 ? -3.745 27.790 -32.179 1.00 25.63 50 GLU A CA 1
ATOM 1773 C C . GLU B 1 50 ? -4.762 27.226 -33.160 1.00 28.40 50 GLU A C 1
ATOM 1774 O O . GLU B 1 50 ? -4.421 26.409 -34.013 1.00 29.40 50 GLU A O 1
ATOM 1780 N N . GLU B 1 51 ? -6.040 27.586 -32.987 1.00 29.30 51 GLU A N 1
ATOM 1781 C CA . GLU B 1 51 ? -7.128 27.021 -33.769 1.00 33.92 51 GLU A CA 1
ATOM 1782 C C . GLU B 1 51 ? -6.975 27.260 -35.278 1.00 33.01 51 GLU A C 1
ATOM 1783 O O . GLU B 1 51 ? -7.646 26.591 -36.060 1.00 30.66 51 GLU A O 1
ATOM 1789 N N . MET B 1 52 ? -6.110 28.171 -35.721 1.00 22.26 52 MET A N 1
ATOM 1790 C CA . MET B 1 52 ? -5.906 28.268 -37.153 1.00 26.05 52 MET A CA 1
ATOM 1791 C C . MET B 1 52 ? -4.769 27.368 -37.645 1.00 26.17 52 MET A C 1
ATOM 1792 O O . MET B 1 52 ? -4.263 27.584 -38.749 1.00 24.15 52 MET A O 1
ATOM 1797 N N . TRP B 1 53 ? -4.371 26.345 -36.862 1.00 22.42 53 TRP A N 1
ATOM 1798 C CA . TRP B 1 53 ? -3.324 25.455 -37.350 1.00 25.61 53 TRP A CA 1
ATOM 1799 C C . TRP B 1 53 ? -3.706 24.867 -38.716 1.00 29.23 53 TRP A C 1
ATOM 1800 O O . TRP B 1 53 ? -2.833 24.579 -39.550 1.00 22.14 53 TRP A O 1
ATOM 1811 N N . ASP B 1 54 ? -5.003 24.645 -38.949 1.00 30.35 54 ASP A N 1
ATOM 1812 C CA . ASP B 1 54 ? -5.400 23.950 -40.172 1.00 29.59 54 ASP A CA 1
ATOM 1813 C C . ASP B 1 54 ? -5.245 24.868 -41.365 1.00 29.51 54 ASP A C 1
ATOM 1814 O O . ASP B 1 54 ? -4.913 24.404 -42.470 1.00 23.33 54 ASP A O 1
ATOM 1819 N N . THR B 1 55 ? -5.444 26.175 -41.151 1.00 27.54 55 THR A N 1
ATOM 1820 C CA . THR B 1 55 ? -5.202 27.158 -42.212 1.00 29.88 55 THR A CA 1
ATOM 1821 C C . THR B 1 55 ? -3.716 27.279 -42.518 1.00 27.24 55 THR A C 1
ATOM 1822 O O . THR B 1 55 ? -3.303 27.347 -43.686 1.00 28.50 55 THR A O 1
ATOM 1826 N N . VAL B 1 56 ? -2.906 27.258 -41.473 1.00 24.10 56 VAL A N 1
ATOM 1827 C CA . VAL B 1 56 ? -1.464 27.231 -41.637 1.00 24.28 56 VAL A CA 1
ATOM 1828 C C . VAL B 1 56 ? -1.058 26.002 -42.430 1.00 26.71 56 VAL A C 1
ATOM 1829 O O . VAL B 1 56 ? -0.260 26.083 -43.373 1.00 23.81 56 VAL A O 1
ATOM 1833 N N . LYS B 1 57 ? -1.573 24.831 -42.030 1.00 26.55 57 LYS A N 1
ATOM 1834 C CA . LYS B 1 57 ? -1.227 23.610 -42.741 1.00 26.41 57 LYS A CA 1
ATOM 1835 C C . LYS B 1 57 ? -1.661 23.688 -44.221 1.00 28.67 57 LYS A C 1
ATOM 1836 O O . LYS B 1 57 ? -0.868 23.381 -45.114 1.00 26.27 57 LYS A O 1
ATOM 1842 N N . GLY B 1 58 ? -2.873 24.190 -44.493 1.00 24.82 58 GLY A N 1
ATOM 1843 C CA . GLY B 1 58 ? -3.332 24.325 -45.873 1.00 32.99 58 GLY A CA 1
ATOM 1844 C C . GLY B 1 58 ? -2.485 25.303 -46.674 1.00 30.99 58 GLY A C 1
ATOM 1845 O O . GLY B 1 58 ? -2.225 25.086 -47.859 1.00 31.28 58 GLY A O 1
ATOM 1846 N N . THR B 1 59 ? -1.990 26.360 -46.017 1.00 30.64 59 THR A N 1
ATOM 1847 C CA . THR B 1 59 ? -1.120 27.320 -46.688 1.00 26.47 59 THR A CA 1
ATOM 1848 C C . THR B 1 59 ? 0.181 26.643 -47.091 1.00 32.61 59 THR A C 1
ATOM 1849 O O . THR B 1 59 ? 0.635 26.772 -48.240 1.00 28.90 59 THR A O 1
ATOM 1853 N N . ALA B 1 60 ? 0.789 25.891 -46.156 1.00 28.26 60 ALA A N 1
ATOM 1854 C CA . ALA B 1 60 ? 2.042 25.224 -46.467 1.00 29.90 60 ALA A CA 1
ATOM 1855 C C . ALA B 1 60 ? 1.863 24.215 -47.605 1.00 35.42 60 ALA A C 1
ATOM 1856 O O . ALA B 1 60 ? 2.636 24.212 -48.577 1.00 32.88 60 ALA A O 1
ATOM 1858 N N . LEU B 1 61 ? 0.836 23.361 -47.525 1.00 29.86 61 LEU A N 1
ATOM 1859 C CA . LEU B 1 61 ? 0.692 22.338 -48.558 1.00 32.44 61 LEU A CA 1
ATOM 1860 C C . LEU B 1 61 ? 0.295 22.964 -49.903 1.00 31.01 61 LEU A C 1
ATOM 1861 O O . LEU B 1 61 ? 0.750 22.514 -50.971 1.00 31.18 61 LEU A O 1
ATOM 1866 N N . GLY B 1 62 ? -0.528 24.021 -49.876 1.00 34.40 62 GLY A N 1
ATOM 1867 C CA . GLY B 1 62 ? -0.872 24.710 -51.123 1.00 32.38 62 GLY A CA 1
ATOM 1868 C C . GLY B 1 62 ? 0.352 25.326 -51.779 1.00 37.21 62 GLY A C 1
ATOM 1869 O O . GLY B 1 62 ? 0.501 25.294 -53.003 1.00 34.01 62 GLY A O 1
ATOM 1870 N N . TYR B 1 63 ? 1.269 25.862 -50.962 1.00 39.29 63 TYR A N 1
ATOM 1871 C CA . TYR B 1 63 ? 2.513 26.386 -51.505 1.00 33.01 63 TYR A CA 1
ATOM 1872 C C . TYR B 1 63 ? 3.355 25.278 -52.117 1.00 37.75 63 TYR A C 1
ATOM 1873 O O . TYR B 1 63 ? 3.946 25.461 -53.193 1.00 34.91 63 TYR A O 1
ATOM 1882 N N . ALA B 1 64 ? 3.445 24.132 -51.445 1.00 34.07 64 ALA A N 1
ATOM 1883 C CA . ALA B 1 64 ? 4.199 23.032 -52.044 1.00 42.39 64 ALA A CA 1
ATOM 1884 C C . ALA B 1 64 ? 3.620 22.621 -53.404 1.00 42.95 64 ALA A C 1
ATOM 1885 O O . ALA B 1 64 ? 4.381 22.396 -54.356 1.00 44.18 64 ALA A O 1
ATOM 1887 N N . ARG B 1 65 ? 2.278 22.529 -53.524 1.00 36.74 65 ARG A N 1
ATOM 1888 C CA . ARG B 1 65 ? 1.669 22.106 -54.796 1.00 42.07 65 ARG A CA 1
ATOM 1889 C C . ARG B 1 65 ? 2.099 23.005 -55.937 1.00 40.60 65 ARG A C 1
ATOM 1890 O O . ARG B 1 65 ? 2.158 22.576 -57.077 1.00 40.74 65 ARG A O 1
ATOM 1898 N N . GLN B 1 66 ? 2.424 24.251 -55.642 1.00 41.72 66 GLN A N 1
ATOM 1899 C CA . GLN B 1 66 ? 2.633 25.249 -56.668 1.00 38.97 66 GLN A CA 1
ATOM 1900 C C . GLN B 1 66 ? 4.098 25.650 -56.836 1.00 37.67 66 GLN A C 1
ATOM 1901 O O . GLN B 1 66 ? 4.455 26.176 -57.881 1.00 36.93 66 GLN A O 1
ATOM 1907 N N . HIS B 1 67 ? 4.947 25.396 -55.848 1.00 35.69 67 HIS A N 1
ATOM 1908 C CA . HIS B 1 67 ? 6.336 25.837 -55.871 1.00 46.95 67 HIS A CA 1
ATOM 1909 C C . HIS B 1 67 ? 7.227 24.731 -55.377 1.00 43.85 67 HIS A C 1
ATOM 1910 O O . HIS B 1 67 ? 8.132 24.956 -54.573 1.00 42.12 67 HIS A O 1
ATOM 1917 N N . TRP B 1 68 ? 6.935 23.518 -55.814 1.00 41.86 68 TRP A N 1
ATOM 1918 C CA . TRP B 1 68 ? 7.627 22.342 -55.323 1.00 43.66 68 TRP A CA 1
ATOM 1919 C C . TRP B 1 68 ? 9.131 22.498 -55.455 1.00 50.41 68 TRP A C 1
ATOM 1920 O O . TRP B 1 68 ? 9.890 22.142 -54.541 1.00 42.28 68 TRP A O 1
ATOM 1931 N N . SER B 1 69 ? 9.575 23.038 -56.594 1.00 49.94 69 SER A N 1
ATOM 1932 C CA . SER B 1 69 ? 10.990 23.262 -56.861 1.00 55.13 69 SER A CA 1
ATOM 1933 C C . SER B 1 69 ? 11.646 24.207 -55.854 1.00 54.84 69 SER A C 1
ATOM 1934 O O . SER B 1 69 ? 12.875 24.270 -55.803 1.00 63.17 69 SER A O 1
ATOM 1937 N N . GLU B 1 70 ? 10.880 24.914 -55.036 1.00 49.53 70 GLU A N 1
ATOM 1938 C CA . GLU B 1 70 ? 11.430 25.811 -54.031 1.00 48.63 70 GLU A CA 1
ATOM 1939 C C . GLU B 1 70 ? 11.334 25.247 -52.611 1.00 48.76 70 GLU A C 1
ATOM 1940 O O . GLU B 1 70 ? 11.747 25.912 -51.650 1.00 45.58 70 GLU A O 1
ATOM 1946 N N . CYS B 1 71 ? 10.799 24.044 -52.446 1.00 43.20 71 CYS A N 1
ATOM 1947 C CA . CYS B 1 71 ? 10.758 23.410 -51.139 1.00 42.99 71 CYS A CA 1
ATOM 1948 C C . CYS B 1 71 ? 11.977 22.495 -50.977 1.00 44.37 71 CYS A C 1
ATOM 1949 O O . CYS B 1 71 ? 11.886 21.263 -50.999 1.00 45.11 71 CYS A O 1
ATOM 1952 N N . HIS B 1 72 ? 13.144 23.121 -50.782 1.00 46.11 72 HIS A N 1
ATOM 1953 C CA . HIS B 1 72 ? 14.390 22.351 -50.829 1.00 49.17 72 HIS A CA 1
ATOM 1954 C C . HIS B 1 72 ? 14.445 21.293 -49.736 1.00 56.39 72 HIS A C 1
ATOM 1955 O O . HIS B 1 72 ? 14.902 20.171 -49.983 1.00 63.24 72 HIS A O 1
ATOM 1962 N N . GLY B 1 73 ? 13.961 21.607 -48.535 1.00 48.96 73 GLY A N 1
ATOM 1963 C CA . GLY B 1 73 ? 13.898 20.579 -47.505 1.00 48.17 73 GLY A CA 1
ATOM 1964 C C . GLY B 1 73 ? 13.030 19.380 -47.878 1.00 53.64 73 GLY A C 1
ATOM 1965 O O . GLY B 1 73 ? 13.517 18.245 -47.877 1.00 61.93 73 GLY A O 1
ATOM 1966 N N . ALA B 1 74 ? 11.756 19.607 -48.225 1.00 45.74 74 ALA A N 1
ATOM 1967 C CA . ALA B 1 74 ? 10.862 18.495 -48.542 1.00 45.32 74 ALA A CA 1
ATOM 1968 C C . ALA B 1 74 ? 11.301 17.779 -49.817 1.00 45.48 74 ALA A C 1
ATOM 1969 O O . ALA B 1 74 ? 11.355 16.537 -49.854 1.00 44.03 74 ALA A O 1
ATOM 1971 N N . LYS B 1 75 ? 11.609 18.544 -50.882 1.00 40.93 75 LYS A N 1
ATOM 1972 C CA . LYS B 1 75 ? 11.961 17.907 -52.150 1.00 56.42 75 LYS A CA 1
ATOM 1973 C C . LYS B 1 75 ? 13.274 17.143 -52.054 1.00 60.54 75 LYS A C 1
ATOM 1974 O O . LYS B 1 75 ? 13.450 16.159 -52.777 1.00 69.08 75 LYS A O 1
ATOM 1980 N N . GLY B 1 76 ? 14.198 17.567 -51.182 1.00 63.18 76 GLY A N 1
ATOM 1981 C CA . GLY B 1 76 ? 15.422 16.815 -51.023 1.00 61.92 76 GLY A CA 1
ATOM 1982 C C . GLY B 1 76 ? 15.138 15.380 -50.639 1.00 71.59 76 GLY A C 1
ATOM 1983 O O . GLY B 1 76 ? 15.774 14.450 -51.139 1.00 84.15 76 GLY A O 1
ATOM 1984 N N . VAL B 1 77 ? 14.142 15.179 -49.786 1.00 68.68 77 VAL A N 1
ATOM 1985 C CA . VAL B 1 77 ? 13.789 13.844 -49.325 1.00 64.44 77 VAL A CA 1
ATOM 1986 C C . VAL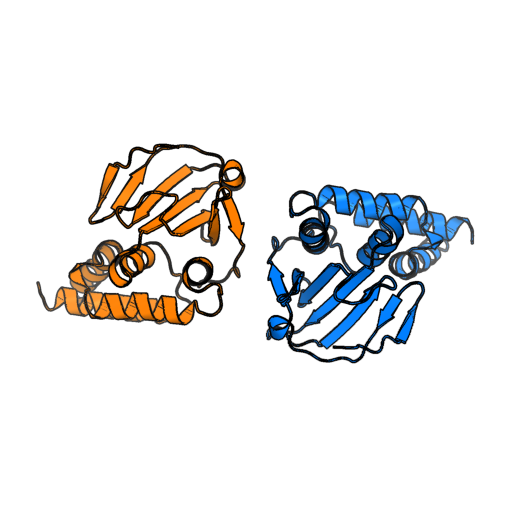 B 1 77 ? 12.906 13.139 -50.338 1.00 67.13 77 VAL A C 1
ATOM 1987 O O . VAL B 1 77 ? 13.139 11.972 -50.678 1.00 68.82 77 VAL A O 1
ATOM 1991 N N . TYR B 1 78 ? 11.852 13.819 -50.807 1.00 61.76 78 TYR A N 1
ATOM 1992 C CA . TYR B 1 78 ? 10.855 13.090 -51.582 1.00 63.04 78 TYR A CA 1
ATOM 1993 C C . TYR B 1 78 ? 11.237 12.937 -53.045 1.00 61.71 78 TYR A C 1
ATOM 1994 O O . TYR B 1 78 ? 10.802 11.973 -53.675 1.00 62.36 78 TYR A O 1
ATOM 2003 N N . ASN B 1 79 ? 12.050 13.844 -53.606 1.00 61.25 79 ASN A N 1
ATOM 2004 C CA . ASN B 1 79 ? 12.500 13.671 -54.993 1.00 61.59 79 ASN A CA 1
ATOM 2005 C C . ASN B 1 79 ? 13.526 12.545 -55.095 1.00 70.90 79 ASN A C 1
ATOM 2006 O O . ASN B 1 79 ? 13.561 11.805 -56.088 1.00 64.84 79 ASN A O 1
ATOM 2011 N N . TYR B 1 80 ? 14.395 12.431 -54.083 1.00 65.51 80 TYR A N 1
ATOM 2012 C CA . TYR B 1 80 ? 15.336 11.323 -54.024 1.00 73.11 80 TYR A CA 1
ATOM 2013 C C . TYR B 1 80 ? 14.588 10.007 -53.981 1.00 72.41 80 TYR A C 1
ATOM 2014 O O . TYR B 1 80 ? 14.856 9.092 -54.773 1.00 72.92 80 TYR A O 1
ATOM 2023 N N . ARG B 1 81 ? 13.614 9.910 -53.081 1.00 80.95 81 ARG A N 1
ATOM 2024 C CA . ARG B 1 81 ? 12.881 8.670 -52.937 1.00 81.32 81 ARG A CA 1
ATOM 2025 C C . ARG B 1 81 ? 12.021 8.370 -54.168 1.00 84.02 81 ARG A C 1
ATOM 2026 O O . ARG B 1 81 ? 11.776 7.198 -54.475 1.00 82.37 81 ARG A O 1
ATOM 2034 N N . ALA B 1 82 ? 11.604 9.404 -54.913 1.00 81.20 82 ALA A N 1
ATOM 2035 C CA . ALA B 1 82 ? 10.807 9.179 -56.118 1.00 82.17 82 ALA A CA 1
ATOM 2036 C C . ALA B 1 82 ? 11.621 8.503 -57.219 1.00 82.62 82 ALA A C 1
ATOM 2037 O O . ALA B 1 82 ? 11.101 7.634 -57.921 1.00 83.63 82 ALA A O 1
ATOM 2039 N N . GLU B 1 83 ? 12.885 8.899 -57.406 1.00 84.79 83 GLU A N 1
ATOM 2040 C CA . GLU B 1 83 ? 13.749 8.200 -58.359 1.00 88.68 83 GLU A CA 1
ATOM 2041 C C . GLU B 1 83 ? 13.847 6.711 -58.068 1.00 85.99 83 GLU A C 1
ATOM 2042 O O . GLU B 1 83 ? 13.945 5.907 -59.002 1.00 87.82 83 GLU A O 1
ATOM 2048 N N . ASN B 1 84 ? 13.825 6.321 -56.795 1.00 85.25 84 ASN A N 1
ATOM 2049 C CA . ASN B 1 84 ? 14.004 4.926 -56.420 1.00 90.06 84 ASN A CA 1
ATOM 2050 C C . ASN B 1 84 ? 12.696 4.129 -56.407 1.00 94.37 84 ASN A C 1
ATOM 2051 O O . ASN B 1 84 ? 12.695 2.976 -55.961 1.00 97.92 84 ASN A O 1
ATOM 2056 N N . GLU B 1 85 ? 11.586 4.707 -56.872 1.00 96.99 85 GLU A N 1
ATOM 2057 C CA . GLU B 1 85 ? 10.433 3.895 -57.247 1.00 99.07 85 GLU A CA 1
ATOM 2058 C C . GLU B 1 85 ? 10.303 3.728 -58.756 1.00 100.46 85 GLU A C 1
ATOM 2059 O O . GLU B 1 85 ? 9.730 2.730 -59.212 1.00 101.71 85 GLU A O 1
ATOM 2065 N N . ILE B 1 86 ? 10.850 4.672 -59.527 1.00 94.04 86 ILE A N 1
ATOM 2066 C CA . ILE B 1 86 ? 10.721 4.637 -60.985 1.00 101.39 86 ILE A CA 1
ATOM 2067 C C . ILE B 1 86 ? 11.468 3.437 -61.564 1.00 106.87 86 ILE A C 1
ATOM 2068 O O . ILE B 1 86 ? 10.919 2.668 -62.370 1.00 104.86 86 ILE A O 1
ATOM 2073 N N . LYS B 1 87 ? 12.720 3.242 -61.143 1.00 106.60 87 LYS A N 1
ATOM 2074 C CA . LYS B 1 87 ? 13.465 2.047 -61.526 1.00 108.81 87 LYS A CA 1
ATOM 2075 C C . LYS B 1 87 ? 13.120 0.836 -60.653 1.00 110.99 87 LYS A C 1
ATOM 2076 O O . LYS B 1 87 ? 14.004 0.077 -60.252 1.00 110.19 87 LYS A O 1
ATOM 2082 N N . SER B 1 88 ? 11.831 0.635 -60.368 1.00 113.91 88 SER A N 1
ATOM 2083 C CA . SER B 1 88 ? 11.348 -0.513 -59.602 1.00 111.95 88 SER A CA 1
ATOM 2084 C C . SER B 1 88 ? 10.107 -1.146 -60.240 1.00 114.59 88 SER A C 1
ATOM 2085 O O . SER B 1 88 ? 9.590 -0.664 -61.258 1.00 114.25 88 SER A O 1
ATOM 2088 N N . THR B 1 102 ? 14.055 14.474 -66.121 1.00 96.14 102 THR A N 1
ATOM 2089 C CA . THR B 1 102 ? 13.933 14.735 -64.687 1.00 98.88 102 THR A CA 1
ATOM 2090 C C . THR B 1 102 ? 12.643 15.518 -64.392 1.00 101.86 102 THR A C 1
ATOM 2091 O O . THR B 1 102 ? 12.411 15.976 -63.267 1.00 94.14 102 THR A O 1
ATOM 2095 N N . GLU B 1 103 ? 11.807 15.658 -65.428 1.00 105.92 103 GLU A N 1
ATOM 2096 C CA . GLU B 1 103 ? 10.521 16.331 -65.276 1.00 102.81 103 GLU A CA 1
ATOM 2097 C C . GLU B 1 103 ? 9.561 15.513 -64.418 1.00 99.15 103 GLU A C 1
ATOM 2098 O O . GLU B 1 103 ? 8.814 16.069 -63.607 1.00 96.13 103 GLU A O 1
ATOM 2104 N N . ASN B 1 104 ? 9.566 14.194 -64.586 1.00 99.83 104 ASN A N 1
ATOM 2105 C CA . ASN B 1 104 ? 8.533 13.346 -64.012 1.00 100.79 104 ASN A CA 1
ATOM 2106 C C . ASN B 1 104 ? 8.918 12.745 -62.663 1.00 93.27 104 ASN A C 1
ATOM 2107 O O . ASN B 1 104 ? 8.032 12.292 -61.931 1.00 89.80 104 ASN A O 1
ATOM 2112 N N . VAL B 1 105 ? 10.199 12.738 -62.296 1.00 85.26 105 VAL A N 1
ATOM 2113 C CA . VAL B 1 105 ? 10.542 12.340 -60.933 1.00 84.11 105 VAL A CA 1
ATOM 2114 C C . VAL B 1 105 ? 10.007 13.362 -59.933 1.00 85.19 105 VAL A C 1
ATOM 2115 O O . VAL B 1 105 ? 9.276 13.011 -59.002 1.00 85.69 105 VAL A O 1
ATOM 2119 N N . THR B 1 106 ? 10.333 14.648 -60.140 1.00 57.45 106 THR A N 1
ATOM 2120 C CA . THR B 1 106 ? 9.933 15.705 -59.219 1.00 69.17 106 THR A CA 1
ATOM 2121 C C . THR B 1 106 ? 8.421 15.814 -59.125 1.00 64.31 106 THR A C 1
ATOM 2122 O O . THR B 1 106 ? 7.895 16.199 -58.075 1.00 62.51 106 THR A O 1
ATOM 2126 N N . ARG B 1 107 ? 7.715 15.483 -60.210 1.00 58.97 107 ARG A N 1
ATOM 2127 C CA . ARG B 1 107 ? 6.264 15.358 -60.143 1.00 60.92 107 ARG A CA 1
ATOM 2128 C C . ARG B 1 107 ? 5.872 14.249 -59.177 1.00 58.07 107 ARG A C 1
ATOM 2129 O O . ARG B 1 107 ? 5.000 14.428 -58.325 1.00 56.36 107 ARG A O 1
ATOM 2137 N N . ARG B 1 108 ? 6.513 13.098 -59.291 1.00 60.18 108 ARG A N 1
ATOM 2138 C CA . ARG B 1 108 ? 6.169 11.999 -58.415 1.00 60.59 108 ARG A CA 1
ATOM 2139 C C . ARG B 1 108 ? 6.583 12.293 -56.970 1.00 57.65 108 ARG A C 1
ATOM 2140 O O . ARG B 1 108 ? 5.942 11.807 -56.028 1.00 55.32 108 ARG A O 1
ATOM 2148 N N . GLY B 1 109 ? 7.660 13.066 -56.787 1.00 56.73 109 GLY A N 1
ATOM 2149 C CA . GLY B 1 109 ? 8.105 13.392 -55.448 1.00 55.72 109 GLY A CA 1
ATOM 2150 C C . GLY B 1 109 ? 7.082 14.262 -54.746 1.00 54.54 109 GLY A C 1
ATOM 2151 O O . GLY B 1 109 ? 6.741 14.024 -53.589 1.00 45.76 109 GLY A O 1
ATOM 2152 N N . LEU B 1 110 ? 6.513 15.231 -55.478 1.00 47.39 110 LEU A N 1
ATOM 2153 C CA . LEU B 1 110 ? 5.455 16.062 -54.908 1.00 46.20 110 LEU A CA 1
ATOM 2154 C C . LEU B 1 110 ? 4.259 15.211 -54.504 1.00 49.09 110 LEU A C 1
ATOM 2155 O O . LEU B 1 110 ? 3.706 15.395 -53.406 1.00 45.02 110 LEU A O 1
ATOM 2160 N N . ASP B 1 111 ? 3.873 14.250 -55.355 1.00 50.61 111 ASP A N 1
ATOM 2161 C CA . ASP B 1 111 ? 2.785 13.333 -55.010 1.00 56.58 111 ASP A CA 1
ATOM 2162 C C . ASP B 1 111 ? 3.056 12.579 -53.731 1.00 53.26 111 ASP A C 1
ATOM 2163 O O . ASP B 1 111 ? 2.152 12.402 -52.912 1.00 54.09 111 ASP A O 1
ATOM 2168 N N . LEU B 1 112 ? 4.277 12.061 -53.583 1.00 50.45 112 LEU A N 1
ATOM 2169 C CA . LEU B 1 112 ? 4.604 11.295 -52.387 1.00 53.47 112 LEU A CA 1
ATOM 2170 C C . LEU B 1 112 ? 4.529 12.184 -51.147 1.00 52.75 112 LEU A C 1
ATOM 2171 O O . LEU B 1 112 ? 3.890 11.825 -50.153 1.00 44.88 112 LEU A O 1
ATOM 2176 N N . TYR B 1 113 ? 5.108 13.384 -51.225 1.00 47.21 113 TYR A N 1
ATOM 2177 C CA . TYR B 1 113 ? 4.999 14.333 -50.127 1.00 44.36 113 TYR A CA 1
ATOM 2178 C C . TYR B 1 113 ? 3.542 14.590 -49.781 1.00 46.34 113 TYR A C 1
ATOM 2179 O O . TYR B 1 113 ? 3.140 14.441 -48.626 1.00 48.42 113 TYR A O 1
ATOM 2188 N N . LEU B 1 114 ? 2.718 14.935 -50.776 1.00 45.41 114 LEU A N 1
ATOM 2189 C CA . LEU B 1 114 ? 1.327 15.233 -50.461 1.00 43.95 114 LEU A CA 1
ATOM 2190 C C . LEU B 1 114 ? 0.608 14.038 -49.845 1.00 49.54 114 LEU A C 1
ATOM 2191 O O . LEU B 1 114 ? -0.316 14.234 -49.051 1.00 46.76 114 LEU A O 1
ATOM 2196 N N . GLU B 1 115 ? 0.990 12.797 -50.206 1.00 50.30 115 GLU A N 1
ATOM 2197 C CA . GLU B 1 115 ? 0.296 11.641 -49.645 1.00 52.71 115 GLU A CA 1
ATOM 2198 C C . GLU B 1 115 ? 0.577 11.521 -48.164 1.00 56.81 115 GLU A C 1
ATOM 2199 O O . GLU B 1 115 ? -0.328 11.216 -47.375 1.00 63.95 115 GLU A O 1
ATOM 2205 N N . ASP B 1 116 ? 1.820 11.797 -47.765 1.00 56.17 116 ASP A N 1
ATOM 2206 C CA . ASP B 1 116 ? 2.160 11.823 -46.350 1.00 56.20 116 ASP A CA 1
ATOM 2207 C C . ASP B 1 116 ? 1.541 13.038 -45.652 1.00 52.15 116 ASP A C 1
ATOM 2208 O O . ASP B 1 116 ? 0.900 12.895 -44.605 1.00 52.08 116 ASP A O 1
ATOM 2213 N N . ALA B 1 117 ? 1.723 14.241 -46.207 1.00 41.81 117 ALA A N 1
ATOM 2214 C CA . ALA B 1 117 ? 1.396 15.446 -45.449 1.00 43.53 117 ALA A CA 1
ATOM 2215 C C . ALA B 1 117 ? -0.107 15.615 -45.295 1.00 40.77 117 ALA A C 1
ATOM 2216 O O . ALA B 1 117 ? -0.563 16.202 -44.307 1.00 39.21 117 ALA A O 1
ATOM 2218 N N . THR B 1 118 ? -0.898 15.106 -46.242 1.00 44.63 118 THR A N 1
ATOM 2219 C CA . THR B 1 118 ? -2.335 15.323 -46.123 1.00 48.29 118 THR A CA 1
ATOM 2220 C C . THR B 1 118 ? -2.958 14.452 -45.046 1.00 48.68 118 THR A C 1
ATOM 2221 O O . THR B 1 118 ? -4.061 14.760 -44.594 1.00 49.13 118 THR A O 1
ATOM 2225 N N . LYS B 1 119 ? -2.274 13.405 -44.601 1.00 47.72 119 LYS A N 1
ATOM 2226 C CA . LYS B 1 119 ? -2.810 12.599 -43.512 1.00 56.23 119 LYS A CA 1
ATOM 2227 C C . LYS B 1 119 ? -2.978 13.426 -42.226 1.00 60.96 119 LYS A C 1
ATOM 2228 O O . LYS B 1 119 ? -2.240 14.391 -41.956 1.00 54.09 119 LYS A O 1
ATOM 2234 N N . GLU B 1 120 ? -3.995 13.042 -41.441 1.00 59.83 120 GLU A N 1
ATOM 2235 C CA . GLU B 1 120 ? -4.271 13.703 -40.178 1.00 57.68 120 GLU A CA 1
ATOM 2236 C C . GLU B 1 120 ? -3.143 13.499 -39.185 1.00 53.48 120 GLU A C 1
ATOM 2237 O O . GLU B 1 120 ? -2.938 14.349 -38.310 1.00 44.63 120 GLU A O 1
ATOM 2243 N N . GLY B 1 121 ? -2.402 12.396 -39.303 1.00 52.63 121 GLY A N 1
ATOM 2244 C CA . GLY B 1 121 ? -1.340 12.121 -38.362 1.00 55.52 121 GLY A CA 1
ATOM 2245 C C . GLY B 1 121 ? 0.003 12.754 -38.669 1.00 52.42 121 GLY A C 1
ATOM 2246 O O . GLY B 1 121 ? 0.948 12.547 -37.906 1.00 54.69 121 GLY A O 1
ATOM 2247 N N . TYR B 1 122 ? 0.121 13.515 -39.761 1.00 45.11 122 TYR A N 1
ATOM 2248 C CA . TYR B 1 122 ? 1.410 14.055 -40.178 1.00 41.71 122 TYR A CA 1
ATOM 2249 C C . TYR B 1 122 ? 1.984 15.021 -39.147 1.00 43.92 122 TYR A C 1
ATOM 2250 O O . TYR B 1 122 ? 1.261 15.842 -38.582 1.00 44.97 122 TYR A O 1
ATOM 2259 N N . TRP B 1 123 ? 3.305 14.962 -38.950 1.00 38.68 123 TRP A N 1
ATOM 2260 C CA . TRP B 1 123 ? 4.003 15.843 -38.009 1.00 38.35 123 TRP A CA 1
ATOM 2261 C C . TRP B 1 123 ? 4.673 16.978 -38.774 1.00 36.48 123 TRP A C 1
ATOM 2262 O O . TRP B 1 123 ? 5.712 16.781 -39.405 1.00 33.69 123 TRP A O 1
ATOM 2273 N N . GLY B 1 124 ? 4.063 18.163 -38.732 1.00 35.11 124 GLY A N 1
ATOM 2274 C CA . GLY B 1 124 ? 4.677 19.323 -39.350 1.00 33.74 124 GLY A CA 1
ATOM 2275 C C . GLY B 1 124 ? 5.991 19.661 -38.676 1.00 35.10 124 GLY A C 1
ATOM 2276 O O . GLY B 1 124 ? 6.188 19.393 -37.498 1.00 34.55 124 GLY A O 1
ATOM 2277 N N . GLY B 1 125 ? 6.908 20.243 -39.436 1.00 38.37 125 GLY A N 1
ATOM 2278 C CA . GLY B 1 125 ? 8.166 20.653 -38.846 1.00 35.27 125 GLY A CA 1
ATOM 2279 C C . GLY B 1 125 ? 8.915 21.587 -39.758 1.00 36.81 125 GLY A C 1
ATOM 2280 O O . GLY B 1 125 ? 8.313 22.426 -40.442 1.00 37.83 125 GLY A O 1
ATOM 2281 N N . THR B 1 126 ? 10.227 21.403 -39.813 1.00 40.01 126 THR A N 1
ATOM 2282 C CA . THR B 1 126 ? 11.108 22.340 -40.498 1.00 42.37 126 THR A CA 1
ATOM 2283 C C . THR B 1 126 ? 10.870 22.404 -42.023 1.00 41.62 126 THR A C 1
ATOM 2284 O O . THR B 1 126 ? 11.034 23.481 -42.618 1.00 38.32 126 THR A O 1
ATOM 2288 N N . ASP B 1 127 ? 10.456 21.305 -42.685 1.00 35.53 127 ASP A N 1
ATOM 2289 C CA . ASP B 1 127 ? 10.135 21.413 -44.113 1.00 37.58 127 ASP A CA 1
ATOM 2290 C C . ASP B 1 127 ? 9.003 22.410 -44.355 1.00 42.32 127 ASP A C 1
ATOM 2291 O O . ASP B 1 127 ? 9.010 23.145 -45.350 1.00 36.15 127 ASP A O 1
ATOM 2296 N N . GLU B 1 128 ? 8.002 22.423 -43.470 1.00 37.31 128 GLU A N 1
ATOM 2297 C CA . GLU B 1 128 ? 6.876 23.313 -43.659 1.00 30.13 128 GLU A CA 1
ATOM 2298 C C . GLU B 1 128 ? 7.204 24.726 -43.205 1.00 26.01 128 GLU A C 1
ATOM 2299 O O . GLU B 1 128 ? 6.647 25.694 -43.742 1.00 26.85 128 GLU A O 1
ATOM 2305 N N . ALA B 1 129 ? 8.124 24.881 -42.242 1.00 26.51 129 ALA A N 1
ATOM 2306 C CA . ALA B 1 129 ? 8.550 26.234 -41.888 1.00 26.69 129 ALA A CA 1
ATOM 2307 C C . ALA B 1 129 ? 9.149 26.949 -43.102 1.00 27.51 129 ALA A C 1
ATOM 2308 O O . ALA B 1 129 ? 8.905 28.138 -43.322 1.00 29.15 129 ALA A O 1
ATOM 2310 N N . GLU B 1 130 ? 9.928 26.235 -43.904 1.00 30.35 130 GLU A N 1
ATOM 2311 C CA . GLU B 1 130 ? 10.472 26.804 -45.127 1.00 31.74 130 GLU A CA 1
ATOM 2312 C C . GLU B 1 130 ? 9.356 27.238 -46.095 1.00 30.66 130 GLU A C 1
ATOM 2313 O O . GLU B 1 130 ? 9.470 28.286 -46.750 1.00 33.04 130 GLU A O 1
ATOM 2319 N N . MET B 1 131 ? 8.281 26.433 -46.235 1.00 29.17 131 MET A N 1
ATOM 2320 C CA . MET B 1 131 ? 7.196 26.784 -47.173 1.00 32.44 131 MET A CA 1
ATOM 2321 C C . MET B 1 131 ? 6.425 28.002 -46.687 1.00 30.00 131 MET A C 1
ATOM 2322 O O . MET B 1 131 ? 5.997 28.827 -47.495 1.00 34.14 131 MET A O 1
ATOM 2327 N N . LEU B 1 132 ? 6.179 28.101 -45.373 1.00 25.41 132 LEU A N 1
ATOM 2328 C CA . LEU B 1 132 ? 5.406 29.222 -44.845 1.00 22.68 132 LEU A CA 1
ATOM 2329 C C . LEU B 1 132 ? 6.183 30.522 -44.969 1.00 23.08 132 LEU A C 1
ATOM 2330 O O . LEU B 1 132 ? 5.606 31.586 -45.220 1.00 26.84 132 LEU A O 1
ATOM 2335 N N . ALA B 1 133 ? 7.487 30.466 -44.711 1.00 24.65 133 ALA A N 1
ATOM 2336 C CA . ALA B 1 133 ? 8.299 31.667 -44.808 1.00 26.41 133 ALA A CA 1
ATOM 2337 C C . ALA B 1 133 ? 8.249 32.226 -46.212 1.00 29.79 133 ALA A C 1
ATOM 2338 O O . ALA B 1 133 ? 8.098 33.439 -46.384 1.00 30.84 133 ALA A O 1
ATOM 2340 N N . SER B 1 134 ? 8.363 31.362 -47.235 1.00 26.64 134 SER A N 1
ATOM 2341 C CA . SER B 1 134 ? 8.236 31.868 -48.601 1.00 29.55 134 SER A CA 1
ATOM 2342 C C . SER B 1 134 ? 6.786 32.181 -48.966 1.00 32.12 134 SER A C 1
ATOM 2343 O O . SER B 1 134 ? 6.523 33.210 -49.611 1.00 39.63 134 SER A O 1
ATOM 2346 N N . ALA B 1 135 ? 5.827 31.320 -48.569 1.00 27.63 135 ALA A N 1
ATOM 2347 C CA . ALA B 1 135 ? 4.433 31.550 -48.961 1.00 28.13 135 ALA A CA 1
ATOM 2348 C C . ALA B 1 135 ? 3.946 32.893 -48.442 1.00 29.21 135 ALA A C 1
ATOM 2349 O O . ALA B 1 135 ? 3.287 33.646 -49.168 1.00 30.34 135 ALA A O 1
ATOM 2351 N N . LEU B 1 136 ? 4.298 33.232 -47.185 1.00 28.65 136 LEU A N 1
ATOM 2352 C CA . LEU B 1 136 ? 3.778 34.432 -46.531 1.00 27.28 136 LEU A CA 1
ATOM 2353 C C . LEU B 1 136 ? 4.776 35.585 -46.539 1.00 36.47 136 LEU A C 1
ATOM 2354 O O . LEU B 1 136 ? 4.451 36.672 -46.060 1.00 25.61 136 LEU A O 1
ATOM 2359 N N . ASN B 1 137 ? 6.003 35.370 -47.042 1.00 32.46 137 ASN A N 1
ATOM 2360 C CA . ASN B 1 137 ? 7.021 36.421 -47.039 1.00 27.74 137 ASN A CA 1
ATOM 2361 C C . ASN B 1 137 ? 7.354 36.888 -45.614 1.00 28.60 137 ASN A C 1
ATOM 2362 O O . ASN B 1 137 ? 7.430 38.080 -45.322 1.00 36.26 137 ASN A O 1
ATOM 2367 N N . VAL B 1 138 ? 7.552 35.927 -44.707 1.00 26.92 138 VAL A N 1
ATOM 2368 C CA . VAL B 1 138 ? 7.918 36.214 -43.328 1.00 27.45 138 VAL A CA 1
ATOM 2369 C C . VAL B 1 138 ? 9.179 35.438 -42.982 1.00 25.52 138 VAL A C 1
ATOM 2370 O O . VAL B 1 138 ? 9.634 34.583 -43.723 1.00 31.95 138 VAL A O 1
ATOM 2374 N N . THR B 1 139 ? 9.737 35.751 -41.825 1.00 30.18 139 THR A N 1
ATOM 2375 C CA . THR B 1 139 ? 10.910 35.094 -41.291 1.00 30.77 139 THR A CA 1
ATOM 2376 C C . THR B 1 139 ? 10.486 34.216 -40.124 1.00 26.83 139 THR A C 1
ATOM 2377 O O . THR B 1 139 ? 9.798 34.688 -39.212 1.00 22.07 139 THR A O 1
ATOM 2381 N N . ILE B 1 140 ? 10.874 32.947 -40.145 1.00 20.79 140 ILE A N 1
ATOM 2382 C CA . ILE B 1 140 ? 10.573 32.026 -39.052 1.00 25.54 140 ILE A CA 1
ATOM 2383 C C . ILE B 1 140 ? 11.894 31.525 -38.498 1.00 31.24 140 ILE A C 1
ATOM 2384 O O . ILE B 1 140 ? 12.735 31.026 -39.270 1.00 25.41 140 ILE A O 1
ATOM 2389 N N . VAL B 1 141 ? 12.086 31.672 -37.168 1.00 24.00 141 VAL A N 1
ATOM 2390 C CA . VAL B 1 141 ? 13.302 31.213 -36.493 1.00 20.57 141 VAL A CA 1
ATOM 2391 C C . VAL B 1 141 ? 12.943 29.963 -35.691 1.00 23.32 141 VAL A C 1
ATOM 2392 O O . VAL B 1 141 ? 11.928 29.949 -34.996 1.00 21.64 141 VAL A O 1
ATOM 2396 N N . ILE B 1 142 ? 13.745 28.908 -35.796 1.00 24.00 142 ILE A N 1
ATOM 2397 C CA . ILE B 1 142 ? 13.497 27.703 -35.011 1.00 20.90 142 ILE A CA 1
ATOM 2398 C C . ILE B 1 142 ? 14.660 27.480 -34.083 1.00 31.02 142 ILE A C 1
ATOM 2399 O O . ILE B 1 142 ? 15.751 27.111 -34.528 1.00 25.11 142 ILE A O 1
ATOM 2404 N N . TRP B 1 143 ? 14.414 27.695 -32.790 1.00 31.50 143 TRP A N 1
ATOM 2405 C CA . TRP B 1 143 ? 15.373 27.459 -31.720 1.00 28.51 143 TRP A CA 1
ATOM 2406 C C . TRP B 1 143 ? 15.209 26.023 -31.211 1.00 23.51 143 TRP A C 1
ATOM 2407 O O . TRP B 1 143 ? 14.151 25.661 -30.692 1.00 24.53 143 TRP A O 1
ATOM 2418 N N . ASN B 1 144 ? 16.234 25.210 -31.356 1.00 20.95 144 ASN A N 1
ATOM 2419 C CA . ASN B 1 144 ? 16.235 23.853 -30.840 1.00 29.95 144 ASN A CA 1
ATOM 2420 C C . ASN B 1 144 ? 16.900 23.854 -29.464 1.00 27.95 144 ASN A C 1
ATOM 2421 O O . ASN B 1 144 ? 18.035 24.315 -29.331 1.00 30.11 144 ASN A O 1
ATOM 2426 N N . VAL B 1 145 ? 16.177 23.410 -28.433 1.00 28.87 145 VAL A N 1
ATOM 2427 C CA . VAL B 1 145 ? 16.626 23.539 -27.049 1.00 22.85 145 VAL A CA 1
ATOM 2428 C C . VAL B 1 145 ? 16.574 22.187 -26.363 1.00 23.60 145 VAL A C 1
ATOM 2429 O O . VAL B 1 145 ? 15.952 21.240 -26.851 1.00 28.78 145 VAL A O 1
ATOM 2433 N N . ASN B 1 146 ? 17.254 22.090 -25.221 1.00 25.01 146 ASN A N 1
ATOM 2434 C CA . ASN B 1 146 ? 17.106 20.924 -24.368 1.00 29.81 146 ASN A CA 1
ATOM 2435 C C . ASN B 1 146 ? 16.032 21.217 -23.341 1.00 32.94 146 ASN A C 1
ATOM 2436 O O . ASN B 1 146 ? 15.388 22.270 -23.368 1.00 25.95 146 ASN A O 1
ATOM 2441 N N . THR B 1 147 ? 15.911 20.317 -22.375 1.00 29.93 147 THR A N 1
ATOM 2442 C CA . THR B 1 147 ? 14.851 20.408 -21.376 1.00 34.91 147 THR A CA 1
ATOM 2443 C C . THR B 1 147 ? 15.013 21.638 -20.497 1.00 38.60 147 THR A C 1
ATOM 2444 O O . THR B 1 147 ? 14.018 22.217 -20.062 1.00 40.99 147 THR A O 1
ATOM 2448 N N . ASP B 1 148 ? 16.249 22.065 -20.230 1.00 31.94 148 ASP A N 1
ATOM 2449 C CA . ASP B 1 148 ? 16.438 23.309 -19.488 1.00 39.30 148 ASP A CA 1
ATOM 2450 C C . ASP B 1 148 ? 16.294 24.566 -20.363 1.00 39.40 148 ASP A C 1
ATOM 2451 O O . ASP B 1 148 ? 16.681 25.645 -19.907 1.00 38.30 148 ASP A O 1
ATOM 2456 N N . MET B 1 149 ? 15.771 24.463 -21.591 1.00 40.51 149 MET A N 1
ATOM 2457 C CA . MET B 1 149 ? 15.544 25.629 -22.451 1.00 37.08 149 MET A CA 1
ATOM 2458 C C . MET B 1 149 ? 16.855 26.320 -22.850 1.00 37.56 149 MET A C 1
ATOM 2459 O O . MET B 1 149 ? 16.902 27.537 -23.075 1.00 36.80 149 MET A O 1
ATOM 2464 N N . LYS B 1 150 ? 17.949 25.574 -22.951 1.00 31.42 150 LYS A N 1
ATOM 2465 C CA . LYS B 1 150 ? 19.181 26.165 -23.426 1.00 32.29 150 LYS A CA 1
ATOM 2466 C C . LYS B 1 150 ? 19.328 25.829 -24.906 1.00 32.32 150 LYS A C 1
ATOM 2467 O O . LYS B 1 150 ? 18.997 24.720 -25.338 1.00 26.33 150 LYS A O 1
ATOM 2473 N N . VAL B 1 151 ? 19.743 26.823 -25.694 1.00 33.69 151 VAL A N 1
ATOM 2474 C CA . VAL B 1 151 ? 19.820 26.685 -27.143 1.00 28.02 151 VAL A CA 1
ATOM 2475 C C . VAL B 1 151 ? 20.870 25.653 -27.534 1.00 29.44 151 VAL A C 1
ATOM 2476 O O . VAL B 1 151 ? 22.048 25.807 -27.214 1.00 29.38 151 VAL A O 1
ATOM 2480 N N . LEU B 1 152 ? 20.450 24.603 -28.267 1.00 30.04 152 LEU A N 1
ATOM 2481 C CA . LEU B 1 152 ? 21.401 23.684 -28.877 1.00 31.91 152 LEU A CA 1
ATOM 2482 C C . LEU B 1 152 ? 21.786 24.143 -30.277 1.00 33.96 152 LEU A C 1
ATOM 2483 O O . LEU B 1 152 ? 22.940 23.975 -30.685 1.00 29.23 152 LEU A O 1
ATOM 2488 N N . ASP B 1 153 ? 20.852 24.743 -31.009 1.00 27.18 153 ASP A N 1
ATOM 2489 C CA . ASP B 1 153 ? 21.135 25.334 -32.314 1.00 28.60 153 ASP A CA 1
ATOM 2490 C C . ASP B 1 153 ? 19.916 26.154 -32.740 1.00 27.74 153 ASP A C 1
ATOM 2491 O O . ASP B 1 153 ? 18.844 26.086 -32.119 1.00 28.05 153 ASP A O 1
ATOM 2496 N N . VAL B 1 154 ? 20.100 26.939 -33.801 1.00 28.78 154 VAL A N 1
ATOM 2497 C CA . VAL B 1 154 ? 19.071 27.852 -34.289 1.00 31.91 154 VAL A CA 1
ATOM 2498 C C . VAL B 1 154 ? 19.274 28.027 -35.788 1.00 38.86 154 VAL A C 1
ATOM 2499 O O . VAL B 1 154 ? 20.403 28.100 -36.281 1.00 35.30 154 VAL A O 1
ATOM 2503 N N . GLN B 1 155 ? 18.166 28.039 -36.509 1.00 28.61 155 GLN A N 1
ATOM 2504 C CA . GLN B 1 155 ? 18.139 28.302 -37.927 1.00 27.46 155 GLN A CA 1
ATOM 2505 C C . GLN B 1 155 ? 16.959 29.207 -38.183 1.00 29.18 155 GLN A C 1
ATOM 2506 O O . GLN B 1 155 ? 16.024 29.311 -37.382 1.00 28.74 155 GLN A O 1
ATOM 2512 N N . LYS B 1 156 ? 16.970 29.810 -39.348 1.00 35.03 156 LYS A N 1
ATOM 2513 C CA . LYS B 1 156 ? 16.064 30.918 -39.618 1.00 38.43 156 LYS A CA 1
ATOM 2514 C C . LYS B 1 156 ? 15.777 30.897 -41.111 1.00 35.60 156 LYS A C 1
ATOM 2515 O O . LYS B 1 156 ? 16.716 30.823 -41.907 1.00 33.57 156 LYS A O 1
ATOM 2521 N N . PHE B 1 157 ? 14.494 30.827 -41.470 1.00 27.31 157 PHE A N 1
ATOM 2522 C CA . PHE B 1 157 ? 14.040 30.953 -42.840 1.00 29.81 157 PHE A CA 1
ATOM 2523 C C . PHE B 1 157 ? 13.595 32.391 -43.052 1.00 32.57 157 PHE A C 1
ATOM 2524 O O . PHE B 1 157 ? 12.696 32.863 -42.360 1.00 29.90 157 PHE A O 1
ATOM 2532 N N . GLY B 1 158 ? 14.239 33.096 -43.970 1.00 33.89 158 GLY A N 1
ATOM 2533 C CA . GLY B 1 158 ? 13.949 34.498 -44.193 1.00 28.65 158 GLY A CA 1
ATOM 2534 C C . GLY B 1 158 ? 15.068 35.384 -43.677 1.00 29.08 158 GLY A C 1
ATOM 2535 O O . GLY B 1 158 ? 15.985 34.945 -42.985 1.00 30.99 158 GLY A O 1
ATOM 2536 N N . THR B 1 159 ? 14.973 36.669 -44.027 1.00 39.39 159 THR A N 1
ATOM 2537 C CA . THR B 1 159 ? 16.059 37.619 -43.824 1.00 38.71 159 THR A CA 1
ATOM 2538 C C . THR B 1 159 ? 15.834 38.616 -42.694 1.00 40.47 159 THR A C 1
ATOM 2539 O O . THR B 1 159 ? 16.695 39.465 -42.493 1.00 48.21 159 THR A O 1
ATOM 2543 N N . ASP B 1 160 ? 14.689 38.598 -42.009 1.00 38.37 160 ASP A N 1
ATOM 2544 C CA . ASP B 1 160 ? 14.428 39.551 -40.937 1.00 39.27 160 ASP A CA 1
ATOM 2545 C C . ASP B 1 160 ? 15.250 39.221 -39.696 1.00 39.12 160 ASP A C 1
ATOM 2546 O O . ASP B 1 160 ? 15.680 38.088 -39.496 1.00 40.22 160 ASP A O 1
ATOM 2551 N N . SER B 1 161 ? 15.408 40.210 -38.817 1.00 44.37 161 SER A N 1
ATOM 2552 C CA . SER B 1 161 ? 16.050 40.002 -37.515 1.00 40.77 161 SER A CA 1
ATOM 2553 C C . SER B 1 161 ? 15.134 39.249 -36.542 1.00 37.09 161 SER A C 1
ATOM 2554 O O . SER B 1 161 ? 13.913 39.129 -36.761 1.00 30.99 161 SER A O 1
ATOM 2557 N N . VAL B 1 162 ? 15.733 38.735 -35.446 1.00 33.46 162 VAL A N 1
ATOM 2558 C CA . VAL B 1 162 ? 14.946 37.969 -34.469 1.00 27.75 162 VAL A CA 1
ATOM 2559 C C . VAL B 1 162 ? 13.767 38.779 -33.943 1.00 26.77 162 VAL A C 1
ATOM 2560 O O . VAL B 1 162 ? 12.666 38.235 -33.846 1.00 28.70 162 VAL A O 1
ATOM 2564 N N . PRO B 1 163 ? 13.892 40.068 -33.609 1.00 29.09 163 PRO A N 1
ATOM 2565 C CA . PRO B 1 163 ? 12.701 40.797 -33.140 1.00 33.19 163 PRO A CA 1
ATOM 2566 C C . PRO B 1 163 ? 11.664 41.031 -34.223 1.00 36.64 163 PRO A C 1
ATOM 2567 O O . PRO B 1 163 ? 10.507 41.269 -33.897 1.00 41.02 163 PRO A O 1
ATOM 2571 N N . ARG B 1 164 ? 12.025 40.983 -35.503 1.00 39.47 164 ARG A N 1
ATOM 2572 C CA . ARG B 1 164 ? 11.046 41.147 -36.562 1.00 44.15 164 ARG A CA 1
ATOM 2573 C C . ARG B 1 164 ? 10.612 39.808 -37.144 1.00 45.29 164 ARG A C 1
ATOM 2574 O O . ARG B 1 164 ? 10.117 39.754 -38.279 1.00 45.47 164 ARG A O 1
ATOM 2582 N N . ALA B 1 165 ? 10.813 38.718 -36.396 1.00 30.73 165 ALA A N 1
ATOM 2583 C CA . ALA B 1 165 ? 10.552 37.378 -36.895 1.00 25.91 165 ALA A CA 1
ATOM 2584 C C . ALA B 1 165 ? 9.580 36.643 -35.975 1.00 25.09 165 ALA A C 1
ATOM 2585 O O . ALA B 1 165 ? 9.332 37.039 -34.832 1.00 28.24 165 ALA A O 1
ATOM 2587 N N . PHE B 1 166 ? 9.001 35.580 -36.491 1.00 23.15 166 PHE A N 1
ATOM 2588 C CA . PHE B 1 166 ? 8.188 34.682 -35.692 1.00 24.09 166 PHE A CA 1
ATOM 2589 C C . PHE B 1 166 ? 9.116 33.602 -35.130 1.00 26.01 166 PHE A C 1
ATOM 2590 O O . PHE B 1 166 ? 9.774 32.871 -35.901 1.00 25.65 166 PHE A O 1
ATOM 2598 N N . ASN B 1 167 ? 9.223 33.541 -33.809 1.00 24.08 167 ASN A N 1
ATOM 2599 C CA . ASN B 1 167 ? 10.172 32.656 -33.137 1.00 26.83 167 ASN A CA 1
ATOM 2600 C C . ASN B 1 167 ? 9.450 31.458 -32.553 1.00 24.87 167 ASN A C 1
ATOM 2601 O O . ASN B 1 167 ? 8.497 31.620 -31.778 1.00 19.73 167 ASN A O 1
ATOM 2606 N N . ILE B 1 168 ? 9.933 30.266 -32.907 1.00 25.64 168 ILE A N 1
ATOM 2607 C CA . ILE B 1 168 ? 9.361 28.968 -32.539 1.00 26.11 168 ILE A CA 1
ATOM 2608 C C . ILE B 1 168 ? 10.423 28.220 -31.740 1.00 22.41 168 ILE A C 1
ATOM 2609 O O . ILE B 1 168 ? 11.606 28.344 -32.047 1.00 21.75 168 ILE A O 1
ATOM 2614 N N . VAL B 1 169 ? 10.044 27.430 -30.736 1.00 21.82 169 VAL A N 1
ATOM 2615 C CA . VAL B 1 169 ? 11.039 26.649 -29.996 1.00 18.32 169 VAL A CA 1
ATOM 2616 C C . VAL B 1 169 ? 10.754 25.169 -30.228 1.00 21.42 169 VAL A C 1
ATOM 2617 O O . VAL B 1 169 ? 9.588 24.743 -30.237 1.00 23.87 169 VAL A O 1
ATOM 2621 N N . ARG B 1 170 ? 11.795 24.394 -30.491 1.00 20.61 170 ARG A N 1
ATOM 2622 C CA . ARG B 1 170 ? 11.649 22.949 -30.619 1.00 24.51 170 ARG A CA 1
ATOM 2623 C C . ARG B 1 170 ? 12.364 22.282 -29.453 1.00 27.79 170 ARG A C 1
ATOM 2624 O O . ARG B 1 170 ? 13.523 22.616 -29.154 1.00 26.13 170 ARG A O 1
ATOM 2632 N N . CYS B 1 171 ? 11.685 21.330 -28.797 1.00 24.44 171 CYS A N 1
ATOM 2633 C CA . CYS B 1 171 ? 12.324 20.498 -27.777 1.00 23.36 171 CYS A CA 1
ATOM 2634 C C . CYS B 1 171 ? 11.999 19.056 -28.142 1.00 33.72 171 CYS A C 1
ATOM 2635 O O . CYS B 1 171 ? 10.869 18.590 -27.932 1.00 32.59 171 CYS A O 1
ATOM 2638 N N . GLY B 1 172 ? 12.979 18.359 -28.720 1.00 34.57 172 GLY A N 1
ATOM 2639 C CA . GLY B 1 172 ? 12.712 17.036 -29.258 1.00 30.68 172 GLY A CA 1
ATOM 2640 C C . GLY B 1 172 ? 11.681 17.138 -30.365 1.00 34.59 172 GLY A C 1
ATOM 2641 O O . GLY B 1 172 ? 11.832 17.882 -31.338 1.00 39.39 172 GLY A O 1
ATOM 2642 N N . ALA B 1 173 ? 10.581 16.431 -30.232 1.00 37.66 173 ALA A N 1
ATOM 2643 C CA . ALA B 1 173 ? 9.600 16.465 -31.305 1.00 37.58 173 ALA A CA 1
ATOM 2644 C C . ALA B 1 173 ? 8.570 17.576 -31.144 1.00 38.17 173 ALA A C 1
ATOM 2645 O O . ALA B 1 173 ? 7.733 17.746 -32.029 1.00 35.83 173 ALA A O 1
ATOM 2647 N N . HIS B 1 174 ? 8.603 18.344 -30.056 1.00 29.80 174 HIS A N 1
ATOM 2648 C CA . HIS B 1 174 ? 7.497 19.229 -29.743 1.00 26.75 174 HIS A CA 1
ATOM 2649 C C . HIS B 1 174 ? 7.885 20.688 -30.016 1.00 23.50 174 HIS A C 1
ATOM 2650 O O . HIS B 1 174 ? 8.937 21.148 -29.569 1.00 28.92 174 HIS A O 1
ATOM 2657 N N . PHE B 1 175 ? 7.012 21.430 -30.706 1.00 22.19 175 PHE A N 1
ATOM 2658 C CA . PHE B 1 175 ? 7.212 22.852 -30.959 1.00 25.55 175 PHE A CA 1
ATOM 2659 C C . PHE B 1 175 ? 6.269 23.678 -30.089 1.00 27.07 175 PHE A C 1
ATOM 2660 O O . PHE B 1 175 ? 5.110 23.291 -29.909 1.00 25.00 175 PHE A O 1
ATOM 2668 N N . ASP B 1 176 ? 6.761 24.811 -29.556 1.00 22.10 176 ASP A N 1
ATOM 2669 C CA . ASP B 1 176 ? 5.938 25.835 -28.907 1.00 17.31 176 ASP A CA 1
ATOM 2670 C C . ASP B 1 176 ? 6.254 27.217 -29.508 1.00 21.42 176 ASP A C 1
ATOM 2671 O O . ASP B 1 176 ? 7.217 27.392 -30.266 1.00 20.18 176 ASP A O 1
ATOM 2676 N N . ALA B 1 177 ? 5.433 28.216 -29.183 1.00 18.89 177 ALA A N 1
ATOM 2677 C CA . ALA B 1 177 ? 5.662 29.571 -29.686 1.00 18.71 177 ALA A CA 1
ATOM 2678 C C . ALA B 1 177 ? 6.492 30.373 -28.701 1.00 18.88 177 ALA A C 1
ATOM 2679 O O . ALA B 1 177 ? 6.424 30.134 -27.496 1.00 21.63 177 ALA A O 1
ATOM 2681 N N . LEU B 1 178 ? 7.273 31.342 -29.208 1.00 20.21 178 LEU A N 1
ATOM 2682 C CA . LEU B 1 178 ? 7.988 32.286 -28.352 1.00 20.41 178 LEU A CA 1
ATOM 2683 C C . LEU B 1 178 ? 7.613 33.724 -28.705 1.00 23.90 178 LEU A C 1
ATOM 2684 O O . LEU B 1 178 ? 7.609 34.101 -29.873 1.00 23.48 178 LEU A O 1
ATOM 2689 N N . LYS B 1 179 ? 7.360 34.554 -27.696 1.00 31.79 179 LYS A N 1
ATOM 2690 C CA . LYS B 1 179 ? 7.239 35.991 -27.915 1.00 39.24 179 LYS A CA 1
ATOM 2691 C C . LYS B 1 179 ? 8.346 36.702 -27.149 1.00 39.85 179 LYS A C 1
ATOM 2692 O O . LYS B 1 179 ? 8.626 36.365 -25.998 1.00 37.17 179 LYS A O 1
ATOM 2698 N N . LEU B 1 180 ? 8.969 37.682 -27.794 1.00 45.27 180 LEU A N 1
ATOM 2699 C CA . LEU B 1 180 ? 9.986 38.489 -27.135 1.00 52.26 180 LEU A CA 1
ATOM 2700 C C . LEU B 1 180 ? 9.420 39.220 -25.918 1.00 56.52 180 LEU A C 1
ATOM 2701 O O . LEU B 1 180 ? 8.316 39.773 -25.953 1.00 54.80 180 LEU A O 1
ATOM 2706 N N . ILE B 1 181 ? 10.203 39.228 -24.843 1.00 51.27 181 ILE A N 1
ATOM 2707 C CA . ILE B 1 181 ? 9.743 39.826 -23.602 1.00 56.74 181 ILE A CA 1
ATOM 2708 C C . ILE B 1 181 ? 9.547 41.326 -23.778 1.00 71.31 181 ILE A C 1
ATOM 2709 O O . ILE B 1 181 ? 8.423 41.827 -23.674 1.00 78.50 181 ILE A O 1
ATOM 2714 N N . ASN B 1 182 ? 10.624 42.065 -24.07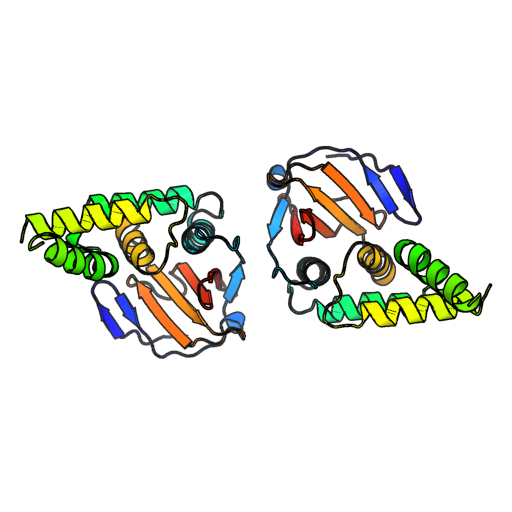9 1.00 82.50 182 ASN A N 1
ATOM 2715 C CA . ASN B 1 182 ? 10.535 43.527 -23.998 1.00 103.92 182 ASN A CA 1
ATOM 2716 C C . ASN B 1 182 ? 9.628 44.112 -25.080 1.00 115.39 182 ASN A C 1
ATOM 2717 O O . ASN B 1 182 ? 9.129 45.236 -24.918 1.00 123.97 182 ASN A O 1
ATOM 2722 N N . GLN B 1 183 ? 9.397 43.372 -26.168 1.00 111.82 183 GLN A N 1
ATOM 2723 C CA . GLN B 1 183 ? 8.528 43.818 -27.262 1.00 111.40 183 GLN A CA 1
ATOM 2724 C C . GLN B 1 183 ? 7.638 42.675 -27.758 1.00 100.09 183 GLN A C 1
ATOM 2725 O O . GLN B 1 183 ? 6.453 42.871 -28.029 1.00 99.67 183 GLN A O 1
#

Organism: NCBI:txid248053

Sequence (338 aa):
EDINWQLFGPNLYTSMVKIAIPDFFERIRVKGDGNCFFRAFAYLFFDTEEMWDTVKGTALGYARQHWSECHGAKGVYNYRAENEIKSTENVTRRGLDLYLEDATKEGYWGGTDEAEMLASALNVTIVIWNVNTDMKVLDVQKFGTDSVPRAFNIVRCGAHFDALKLINQEDINWQLFGPNLYTSMVKIAIPDFFERIRVKGDGNCFFRAFAYLFFDTEEMWDTVKGTALGYARQHWSECHGAKGVYNYRAENEIKSTENVTRRGLDLYLEDATKEGYWGGTDEAEMLASALNVTIVIWNVNTDMKVLDVQKFGTDSVPRAFNIVRCGAHFDALKLINQ

B-factor: mean 44.31, std 22.89, range [15.13, 126.99]

Foldseek 3Di:
DDFDWDDDDVLKTKGQDKDQQVVWWDWAADDPALLQVLLQVCCVPVVGSVCSVVLLVLLLVLCVVCVVQLVVQQVPQLVVQVVVVVCPPSSSVRSSVVVCVQSVDPRHRDDVSSVLSSCVSVVFKEKEFEAEPSRIGRIIMMRHDDDPQRHFYWYDYPSHIIGIHTPVD/DDFDWDDDDVLKTWGPDKDQQVVWKDWDADDPALLQVLQQVCCVPVVGSVCSVVLLCLLLVLCVPPVVQLCVQCVPQLVVQVVVVVCPPVSSVVSNVVVCVQSVDPRHRDDDSSQLSSCVSVVFKEKEFEAEPSRIGPIIMMRHDDDPQRHWYWYDYPSHIIGIHTDVD

Solvent-accessible surface area: 17734 Å² total; per-residue (Å²): 191,129,36,104,51,103,123,128,19,73,60,29,44,34,5,169,42,162,40,22,0,74,104,93,9,89,73,24,42,6,87,64,46,14,14,0,0,0,16,0,0,0,39,19,63,67,100,49,22,107,65,60,79,62,1,21,41,42,0,9,28,28,0,125,140,77,21,66,87,0,58,34,0,55,48,63,22,24,134,131,0,56,64,81,64,157,128,161,112,92,31,52,135,87,0,23,65,29,0,26,107,58,0,69,117,159,62,36,133,3,11,42,39,1,0,14,0,0,2,48,39,56,138,26,2,0,0,0,2,26,5,54,132,89,22,78,8,107,63,0,33,6,10,5,103,48,58,14,74,182,16,48,6,0,3,73,47,60,62,52,2,5,0,3,80,41,100,143,156,165,157,41,118,55,87,132,134,20,76,59,24,44,28,7,144,42,87,36,41,0,70,103,84,6,83,68,30,38,6,88,67,45,16,15,0,0,0,18,0,0,0,47,20,61,66,109,42,18,118,62,63,79,59,1,2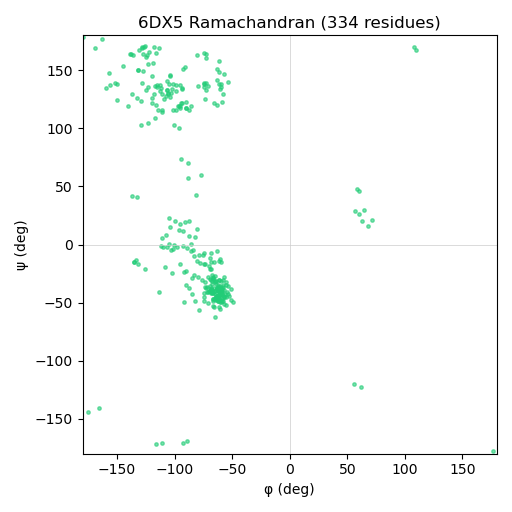1,39,42,0,9,29,27,0,122,138,80,21,71,90,0,61,31,0,51,46,88,21,21,153,103,0,96,87,59,92,198,122,146,161,99,13,46,124,88,0,16,42,13,0,25,93,52,0,77,124,169,59,36,133,2,12,62,34,1,0,12,0,0,2,49,41,55,136,25,3,0,0,4,1,14,2,58,115,124,22,83,0,88,64,2,41,5,8,6,108,51,59,13,59,178,17,53,4,0,3,79,50,47,68,54,12,3,0,3,94,36,102,124,168

Secondary structure (DSSP, 8-state):
-----EEEETTEEEE----BGGGTEEEEB--SSTTHHHHHHHHHHHS-GGGHHHHHHHHHHHHHH-GGG-HHHHHHHHHHHHHHHT--HHHHHHHHHHHHHHHTSTT----HHHHHHHHHHHT--EEEEEE-TT-BEEEEEEESSS-GGGSEEEEEETTEEEEEEES--/----PEEEETTEEEE----BGGGTEEEEB---STTHHHHHHHHHHHS-GGGHHHHHHHHHHHHHH-GGG-HHHHHHHHHHHHHHHT--HHHHHHHHHHHHHHHTSTT----HHHHHHHHHHHT--EEEEEE-TTSBEEEEEEESSS-GGGSEEEEEETTEEEEEEES--

CATH classification: 3.90.70.80